Protein AF-0000000076729681 (afdb_homodimer)

InterPro domains:
  IPR001680 WD40 repeat [PF00400] (49-82)
  IPR001680 WD40 repeat [PF00400] (87-119)
  IPR001680 WD40 repeat [PS50082] (50-91)
  IPR001680 WD40 repeat [SM00320] (44-82)
  IPR001680 WD40 repeat [SM00320] (85-131)
  IPR015943 WD40/YVTN repeat-like-containing domain superfamily [G3DSA:2.130.10.10] (13-121)
  IPR019775 WD40 repeat, conserved site [PS00678] (69-83)
  IPR036322 WD40-repeat-containing domain superfamily [SSF50978] (30-119)
  IPR052234 U5 snRNP Complex Component [PTHR44006] (38-119)

Secondary structure (DSSP, 8-state):
---------------S--SEEEE-TTSEEEEEETTEEEEEETTTTEEEEEEE-SS-EEEEEE-TTSSEEEEEETTSEEEEEETTTTEEEEEEE--SS-EEEEEE-TTSSEEEEEE--SSSS-EEEEEEE--/---------------S--SEEEE-TTSEEEEEETTEEEEEETTTTEEEEEEE-SS-EEEEEE-TTSSEEEEEETTSEEEEEETTTTEEEEEEE--SS-EEEEEE-TTSSEEEEEE--SSSS-EEEEEEE--

Sequence (262 aa):
MGVAGVAPADRAAHRDTWPCLRIGAREEACCCFRELLELWDIRKKAAVQTFQNTYQVLAVTFNDTSDQIISGGIDNDIKVWDLRQNKLTYTMRGHADSVTGLSLSSEGSYLLSNAMDNTESSEMLMVTRWEMGVAGVAPADRAAHRDTWPCLRIGAREEACCCFRELLELWDIRKKAAVQTFQNTYQVLAVTFNDTSDQIISGGIDNDIKVWDLRQNKLTYTMRGHADSVTGLSLSSEGSYLLSNAMDNTESSEMLMVTRWE

Radius of gyration: 16.69 Å; Cα contacts (8 Å, |Δi|>4): 809; chains: 2; bounding box: 46×39×39 Å

Foldseek 3Di:
DDPPDDPPPDPPCPPADWLEWDAAPVRWIWTFGFQKIFIDRVVVRDTDAMAGHPGGWQYWDAALRRQWIWTWFAVQKIWIAGNVVRGTDDIHHDGPGGWHYWDADNVRQWIWTWGDDPPVDIPGTDIGGRD/DDPPDDDPPDCPCPPADWLEWDAAPVRWIWTFGFQKIFIDRVVVRDTDAMAGHPGGWQYWDAALRRQWIWTWFAVQKIWIAGNVVRGTDDIHHDGPGGWHYWDADNVRQWIWTWGDDPPVDTPGTDIGGRD

Solvent-accessible surface area (backbone atoms only — not comparable to full-atom values): 12936 Å² total; per-residue (Å²): 126,69,73,62,79,68,62,83,45,77,66,50,70,40,45,58,49,36,55,17,39,30,52,26,71,79,57,30,31,38,35,20,39,54,33,32,37,37,32,26,35,58,89,74,68,37,77,73,48,76,44,82,47,94,47,44,40,33,17,44,30,45,45,64,77,40,54,33,40,37,35,20,9,64,77,16,37,37,35,33,29,33,61,85,78,68,40,79,74,48,76,45,81,78,51,92,25,31,20,27,16,33,24,45,36,78,84,31,55,32,31,38,30,24,21,40,30,92,53,78,23,3,45,40,56,37,56,32,59,48,89,120,70,69,63,81,58,65,80,47,80,64,58,64,42,46,58,46,36,55,17,41,30,52,28,72,79,56,30,32,40,35,18,38,54,33,30,37,38,32,26,35,60,90,74,66,38,79,75,46,75,43,83,48,95,46,45,40,34,18,43,29,44,45,65,78,43,52,30,41,38,36,21,8,64,76,18,36,37,36,35,29,34,60,85,77,67,41,80,74,46,75,46,81,78,52,93,25,30,20,28,17,35,26,45,36,79,83,33,56,31,30,37,30,25,23,41,31,93,52,81,24,2,39,36,47,39,53,33,66,47,93

pLDDT: mean 77.5, std 18.75, range [25.5, 95.56]

Nearest PDB structures (foldseek):
  9esi-assembly1_C  TM=8.539E-01  e=4.742E-09  Schizosaccharomyces pombe
  1erj-assembly2_B  TM=8.432E-01  e=1.483E-06  Saccharomyces cerevisiae
  5a31-assembly1_R  TM=9.153E-01  e=6.155E-06  Homo sapiens
  4ci8-assembly1_A  TM=8.418E-01  e=2.035E-06  Homo sapiens
  7znk-assembly1_K  TM=9.125E-01  e=1.221E-05  Homo sapiens

Structure (mmCIF, N/CA/C/O backbone):
data_AF-0000000076729681-model_v1
#
loop_
_entity.id
_entity.type
_entity.pdbx_description
1 polymer 'U5 small nuclear ribonucleoprotein 40 kDa protein'
#
loop_
_atom_site.group_PDB
_atom_site.id
_atom_site.type_symbol
_atom_site.label_atom_id
_atom_site.label_alt_id
_atom_site.label_comp_id
_atom_site.label_asym_id
_atom_site.label_entity_id
_atom_site.label_seq_id
_atom_site.pdbx_PDB_ins_code
_atom_site.Cartn_x
_atom_site.Cartn_y
_atom_site.Cartn_z
_atom_site.occupancy
_atom_site.B_iso_or_equiv
_atom_site.auth_seq_id
_atom_site.auth_comp_id
_atom_site.auth_asym_id
_atom_site.auth_atom_id
_atom_site.pdbx_PDB_model_num
ATOM 1 N N . MET A 1 1 ? 24.469 0.481 8.555 1 25.5 1 MET A N 1
ATOM 2 C CA . MET A 1 1 ? 24.641 -0.693 7.703 1 25.5 1 MET A CA 1
ATOM 3 C C . MET A 1 1 ? 24.016 -0.465 6.332 1 25.5 1 MET A C 1
ATOM 5 O O . MET A 1 1 ? 22.922 0.081 6.227 1 25.5 1 MET A O 1
ATOM 9 N N . GLY A 1 2 ? 24.797 -0.355 5.34 1 29.31 2 GLY A N 1
ATOM 10 C CA . GLY A 1 2 ? 24.625 -0.022 3.938 1 29.31 2 GLY A CA 1
ATOM 11 C C . GLY A 1 2 ? 23.672 -0.963 3.217 1 29.31 2 GLY A C 1
ATOM 12 O O . GLY A 1 2 ? 23.5 -2.109 3.633 1 29.31 2 GLY A O 1
ATOM 13 N N . VAL A 1 3 ? 22.531 -0.532 2.711 1 36.69 3 VAL A N 1
ATOM 14 C CA . VAL A 1 3 ? 21.688 -1.374 1.865 1 36.69 3 VAL A CA 1
ATOM 15 C C . VAL A 1 3 ? 22.562 -2.162 0.892 1 36.69 3 VAL A C 1
ATOM 17 O O . VAL A 1 3 ? 23.297 -1.577 0.098 1 36.69 3 VAL A O 1
ATOM 20 N N . ALA A 1 4 ? 23.312 -3.193 1.261 1 36.28 4 ALA A N 1
ATOM 21 C CA . ALA A 1 4 ? 24.047 -4.012 0.306 1 36.28 4 ALA A CA 1
ATOM 22 C C . ALA A 1 4 ? 23.25 -4.23 -0.972 1 36.28 4 ALA A C 1
ATOM 24 O O . ALA A 1 4 ? 22.016 -4.094 -0.972 1 36.28 4 ALA A O 1
ATOM 25 N N . GLY A 1 5 ? 24.047 -4.359 -2.113 1 35.81 5 GLY A N 1
ATOM 26 C CA . GLY A 1 5 ? 23.688 -4.547 -3.51 1 35.81 5 GLY A CA 1
ATOM 27 C C . GLY A 1 5 ? 22.562 -5.535 -3.711 1 35.81 5 GLY A C 1
ATOM 28 O O . GLY A 1 5 ? 22.344 -6.426 -2.881 1 35.81 5 GLY A O 1
ATOM 29 N N . VAL A 1 6 ? 21.547 -5.027 -4.293 1 39.31 6 VAL A N 1
ATOM 30 C CA . VAL A 1 6 ? 20.344 -5.723 -4.734 1 39.31 6 VAL A CA 1
ATOM 31 C C . VAL A 1 6 ? 20.734 -6.961 -5.539 1 39.31 6 VAL A C 1
ATOM 33 O O . VAL A 1 6 ? 21.391 -6.863 -6.57 1 39.31 6 VAL A O 1
ATOM 36 N N . ALA A 1 7 ? 21.156 -8 -4.91 1 39 7 ALA A N 1
ATOM 37 C CA . ALA A 1 7 ? 21.203 -9.133 -5.832 1 39 7 ALA A CA 1
ATOM 38 C C . ALA A 1 7 ? 19.922 -9.219 -6.656 1 39 7 ALA A C 1
ATOM 40 O O . ALA A 1 7 ? 18.844 -8.93 -6.152 1 39 7 ALA A O 1
ATOM 41 N N . PRO A 1 8 ? 20.016 -9.133 -8.055 1 40 8 PRO A N 1
ATOM 42 C CA . PRO A 1 8 ? 18.906 -9.312 -9.008 1 40 8 PRO A CA 1
ATOM 43 C C . PRO A 1 8 ? 17.953 -10.43 -8.602 1 40 8 PRO A C 1
ATOM 45 O O . PRO A 1 8 ? 18.391 -11.555 -8.352 1 40 8 PRO A O 1
ATOM 48 N N . ALA A 1 9 ? 17.094 -10.195 -7.73 1 42.12 9 ALA A N 1
ATOM 49 C CA . ALA A 1 9 ? 16.172 -11.289 -7.445 1 42.12 9 ALA A CA 1
ATOM 50 C C . ALA A 1 9 ? 15.539 -11.812 -8.727 1 42.12 9 ALA A C 1
ATOM 52 O O . ALA A 1 9 ? 15.469 -11.102 -9.734 1 42.12 9 ALA A O 1
ATOM 53 N N . ASP A 1 10 ? 15.336 -13.086 -8.711 1 40.81 10 ASP A N 1
ATOM 54 C CA . ASP A 1 10 ? 14.57 -13.883 -9.664 1 40.81 10 ASP A CA 1
ATOM 55 C C . ASP A 1 10 ? 13.25 -13.203 -10.008 1 40.81 10 ASP A C 1
ATOM 57 O O . ASP A 1 10 ? 12.469 -12.867 -9.117 1 40.81 10 ASP A O 1
ATOM 61 N N . ARG A 1 11 ? 13.273 -12.391 -11.078 1 44.81 11 ARG A N 1
ATOM 62 C CA . ARG A 1 11 ? 12.164 -11.742 -11.766 1 44.81 11 ARG A CA 1
ATOM 63 C C . ARG A 1 11 ? 11 -12.711 -11.961 1 44.81 11 ARG A C 1
ATOM 65 O O . ARG A 1 11 ? 11.164 -13.773 -12.57 1 44.81 11 ARG A O 1
ATOM 72 N N . ALA A 1 12 ? 10.227 -12.969 -10.992 1 40.56 12 ALA A N 1
ATOM 73 C CA . ALA A 1 12 ? 9.008 -13.594 -11.5 1 40.56 12 ALA A CA 1
ATOM 74 C C . ALA A 1 12 ? 8.203 -12.609 -12.352 1 40.56 12 ALA A C 1
ATOM 76 O O . ALA A 1 12 ? 7.945 -11.484 -11.93 1 40.56 12 ALA A O 1
ATOM 77 N N . ALA A 1 13 ? 8.508 -12.57 -13.656 1 39.19 13 ALA A N 1
ATOM 78 C CA . ALA A 1 13 ? 7.91 -11.781 -14.734 1 39.19 13 ALA A CA 1
ATOM 79 C C . ALA A 1 13 ? 6.387 -11.812 -14.664 1 39.19 13 ALA A C 1
ATOM 81 O O . ALA A 1 13 ? 5.762 -12.82 -14.992 1 39.19 13 ALA A O 1
ATOM 82 N N . HIS A 1 14 ? 5.828 -11.555 -13.562 1 40.91 14 HIS A N 1
ATOM 83 C CA . HIS A 1 14 ? 4.391 -11.484 -13.805 1 40.91 14 HIS A CA 1
ATOM 84 C C . HIS A 1 14 ? 4.039 -10.32 -14.727 1 40.91 14 HIS A C 1
ATOM 86 O O . HIS A 1 14 ? 4.707 -9.281 -14.695 1 40.91 14 HIS A O 1
ATOM 92 N N . ARG A 1 15 ? 3.428 -10.516 -15.82 1 42.88 15 ARG A N 1
ATOM 93 C CA . ARG A 1 15 ? 3.127 -9.727 -17.016 1 42.88 15 ARG A CA 1
ATOM 94 C C . ARG A 1 15 ? 2.318 -8.484 -16.656 1 42.88 15 ARG A C 1
ATOM 96 O O . ARG A 1 15 ? 2.266 -7.527 -17.438 1 42.88 15 ARG A O 1
ATOM 103 N N . ASP A 1 16 ? 1.4 -8.391 -15.695 1 44.94 16 ASP A N 1
ATOM 104 C CA . ASP A 1 16 ? 0.397 -7.332 -15.711 1 44.94 16 ASP A CA 1
ATOM 105 C C . ASP A 1 16 ? 0.656 -6.316 -14.594 1 44.94 16 ASP A C 1
ATOM 107 O O . ASP A 1 16 ? 1.301 -6.637 -13.594 1 44.94 16 ASP A O 1
ATOM 111 N N . THR A 1 17 ? 0.592 -4.898 -15.031 1 46.34 17 THR A N 1
ATOM 112 C CA . THR A 1 17 ? 0.808 -3.732 -14.18 1 46.34 17 THR A CA 1
ATOM 113 C C . THR A 1 17 ? 0.071 -3.887 -12.852 1 46.34 17 THR A C 1
ATOM 115 O O . THR A 1 17 ? -1.12 -4.203 -12.836 1 46.34 17 THR A O 1
ATOM 118 N N . TRP A 1 18 ? 0.884 -4.035 -11.633 1 57.03 18 TRP A N 1
ATOM 119 C CA . TRP A 1 18 ? 0.146 -4.18 -10.383 1 57.03 18 TRP A CA 1
ATOM 120 C C . TRP A 1 18 ? 0.18 -2.885 -9.578 1 57.03 18 TRP A C 1
ATOM 122 O O . TRP A 1 18 ? 1.242 -2.461 -9.117 1 57.03 18 TRP A O 1
ATOM 132 N N . PRO A 1 19 ? -0.982 -2.096 -9.539 1 62.81 19 PRO A N 1
ATOM 133 C CA . PRO A 1 19 ? -1.02 -0.837 -8.789 1 62.81 19 PRO A CA 1
ATOM 134 C C . PRO A 1 19 ? -0.903 -1.047 -7.281 1 62.81 19 PRO A C 1
ATOM 136 O O . PRO A 1 19 ? -0.646 -0.094 -6.539 1 62.81 19 PRO A O 1
ATOM 139 N N . CYS A 1 20 ? -1.047 -2.266 -6.805 1 76.94 20 CYS A N 1
ATOM 140 C CA . CYS A 1 20 ? -1.094 -2.445 -5.359 1 76.94 20 CYS A CA 1
ATOM 141 C C . CYS A 1 20 ? -0.289 -3.668 -4.934 1 76.94 20 CYS A C 1
ATOM 143 O O . CYS A 1 20 ? -0.238 -4.664 -5.66 1 76.94 20 CYS A O 1
ATOM 145 N N . LEU A 1 21 ? 0.529 -3.572 -3.795 1 86.62 21 LEU A N 1
ATOM 146 C CA . LEU A 1 21 ? 1.336 -4.652 -3.238 1 86.62 21 LEU A CA 1
ATOM 147 C C . LEU A 1 21 ? 1.382 -4.57 -1.717 1 86.62 21 LEU A C 1
ATOM 149 O O . LEU A 1 21 ? 1.67 -3.51 -1.157 1 86.62 21 LEU A O 1
ATOM 153 N N . ARG A 1 22 ? 1.021 -5.727 -1.113 1 90.5 22 ARG A N 1
ATOM 154 C CA . ARG A 1 22 ? 1.14 -5.793 0.34 1 90.5 22 ARG A CA 1
ATOM 155 C C . ARG A 1 22 ? 1.554 -7.191 0.791 1 90.5 22 ARG A C 1
ATOM 157 O O . ARG A 1 22 ? 1.058 -8.188 0.268 1 90.5 22 ARG A O 1
ATOM 164 N N . ILE A 1 23 ? 2.516 -7.152 1.733 1 89.19 23 ILE A N 1
ATOM 165 C CA . ILE A 1 23 ? 2.908 -8.414 2.35 1 89.19 23 ILE A CA 1
ATOM 166 C C . ILE A 1 23 ? 2.111 -8.633 3.633 1 89.19 23 ILE A C 1
ATOM 168 O O . ILE A 1 23 ? 1.943 -7.707 4.43 1 89.19 23 ILE A O 1
ATOM 172 N N . GLY A 1 24 ? 1.625 -9.789 3.791 1 88.44 24 GLY A N 1
ATOM 173 C CA . GLY A 1 24 ? 0.876 -10.133 4.988 1 88.44 24 GLY A CA 1
ATOM 174 C C . GLY A 1 24 ? 1.746 -10.703 6.09 1 88.44 24 GLY A C 1
ATOM 175 O O . GLY A 1 24 ? 2.961 -10.828 5.93 1 88.44 24 GLY A O 1
ATOM 176 N N . ALA A 1 25 ? 1.041 -11.023 7.227 1 85.06 25 ALA A N 1
ATOM 177 C CA . ALA A 1 25 ? 1.718 -11.523 8.422 1 85.06 25 ALA A CA 1
ATOM 178 C C . ALA A 1 25 ? 2.252 -12.93 8.195 1 85.06 25 ALA A C 1
ATOM 180 O O . ALA A 1 25 ? 3.17 -13.375 8.891 1 85.06 25 ALA A O 1
ATOM 181 N N . ARG A 1 26 ? 1.745 -13.719 7.293 1 82.62 26 ARG A N 1
ATOM 182 C CA . ARG A 1 26 ? 2.146 -15.094 7.035 1 82.62 26 ARG A CA 1
ATOM 183 C C . ARG A 1 26 ? 3.025 -15.188 5.793 1 82.62 26 ARG A C 1
ATOM 185 O O . ARG A 1 26 ? 3.035 -16.219 5.109 1 82.62 26 ARG A O 1
ATOM 192 N N . GLU A 1 27 ? 3.639 -14.07 5.445 1 82.81 27 GLU A N 1
ATOM 193 C CA . GLU A 1 27 ? 4.547 -13.977 4.309 1 82.81 27 GLU A CA 1
ATOM 194 C C . GLU A 1 27 ? 3.826 -14.281 2.998 1 82.81 27 GLU A C 1
ATOM 196 O O . GLU A 1 27 ? 4.363 -14.969 2.133 1 82.81 27 GLU A O 1
ATOM 201 N N . GLU A 1 28 ? 2.67 -13.953 2.916 1 87.81 28 GLU A N 1
ATOM 202 C CA . GLU A 1 28 ? 1.917 -13.906 1.665 1 87.81 28 GLU A CA 1
ATOM 203 C C . GLU A 1 28 ? 1.845 -12.477 1.12 1 87.81 28 GLU A C 1
ATOM 205 O O . GLU A 1 28 ? 1.891 -11.516 1.885 1 87.81 28 GLU A O 1
ATOM 210 N N . ALA A 1 29 ? 1.805 -12.461 -0.11 1 88 29 ALA A N 1
ATOM 211 C CA . ALA A 1 29 ? 1.675 -11.148 -0.742 1 88 29 ALA A CA 1
ATOM 212 C C . ALA A 1 29 ? 0.399 -11.062 -1.576 1 88 29 ALA A C 1
ATOM 214 O O . ALA A 1 29 ? -0.043 -12.062 -2.146 1 88 29 ALA A O 1
ATOM 215 N N . CYS A 1 30 ? -0.164 -9.922 -1.511 1 90.38 30 CYS A N 1
ATOM 216 C CA . CYS A 1 30 ? -1.318 -9.68 -2.367 1 90.38 30 CYS A CA 1
ATOM 217 C C . CYS A 1 30 ? -1.057 -8.516 -3.32 1 90.38 30 CYS A C 1
ATOM 219 O O . CYS A 1 30 ? -0.56 -7.469 -2.906 1 90.38 30 CYS A O 1
ATOM 221 N N . CYS A 1 31 ? -1.375 -8.711 -4.547 1 84.94 31 CYS A N 1
ATOM 222 C CA . CYS A 1 31 ? -1.27 -7.691 -5.586 1 84.94 31 CYS A CA 1
ATOM 223 C C . CYS A 1 31 ? -2.596 -7.52 -6.316 1 84.94 31 CYS A C 1
ATOM 225 O O . CYS A 1 31 ? -3.441 -8.414 -6.297 1 84.94 31 CYS A O 1
ATOM 227 N N . CYS A 1 32 ? -2.711 -6.297 -6.805 1 83.38 32 CYS A N 1
ATOM 228 C CA . CYS A 1 32 ? -3.918 -6.066 -7.59 1 83.38 32 CYS A CA 1
ATOM 229 C C . CYS A 1 32 ? -3.576 -5.785 -9.047 1 83.38 32 CYS A C 1
ATOM 231 O O . CYS A 1 32 ? -2.531 -5.203 -9.344 1 83.38 32 CYS A O 1
ATOM 233 N N . PHE A 1 33 ? -4.441 -6.363 -9.898 1 75.5 33 PHE A N 1
ATOM 234 C CA . PHE A 1 33 ? -4.367 -6.125 -11.336 1 75.5 33 PHE A CA 1
ATOM 235 C C . PHE A 1 33 ? -5.758 -5.934 -11.93 1 75.5 33 PHE A C 1
ATOM 237 O O . PHE A 1 33 ? -6.562 -6.867 -11.953 1 75.5 33 PHE A O 1
ATOM 244 N N . ARG A 1 34 ? -5.867 -4.66 -12.406 1 81.88 34 ARG A N 1
ATOM 245 C CA . ARG A 1 34 ? -7.203 -4.312 -12.883 1 81.88 34 ARG A CA 1
ATOM 246 C C . ARG A 1 34 ? -8.266 -4.703 -11.859 1 81.88 34 ARG A C 1
ATOM 248 O O . ARG A 1 34 ? -8.305 -4.148 -10.758 1 81.88 34 ARG A O 1
ATOM 255 N N . GLU A 1 35 ? -9.016 -5.77 -12.25 1 90 35 GLU A N 1
ATOM 256 C CA . GLU A 1 35 ? -10.125 -6.133 -11.375 1 90 35 GLU A CA 1
ATOM 257 C C . GLU A 1 35 ? -9.789 -7.359 -10.531 1 90 35 GLU A C 1
ATOM 259 O O . GLU A 1 35 ? -10.648 -7.898 -9.836 1 90 35 GLU A O 1
ATOM 264 N N . LEU A 1 36 ? -8.578 -7.723 -10.539 1 87.81 36 LEU A N 1
ATOM 265 C CA . LEU A 1 36 ? -8.18 -8.961 -9.875 1 87.81 36 LEU A CA 1
ATOM 266 C C . LEU A 1 36 ? -7.289 -8.664 -8.672 1 87.81 36 LEU A C 1
ATOM 268 O O . LEU A 1 36 ? -6.441 -7.77 -8.727 1 87.81 36 LEU A O 1
ATOM 272 N N . LEU A 1 37 ? -7.551 -9.453 -7.625 1 91.06 37 LEU A N 1
ATOM 273 C CA . LEU A 1 37 ? -6.613 -9.594 -6.516 1 91.06 37 LEU A CA 1
ATOM 274 C C . LEU A 1 37 ? -5.938 -10.961 -6.547 1 91.06 37 LEU A C 1
ATOM 276 O O . LEU A 1 37 ? -6.613 -11.992 -6.605 1 91.06 37 LEU A O 1
ATOM 280 N N . GLU A 1 38 ? -4.68 -10.883 -6.547 1 88.31 38 GLU A N 1
ATOM 281 C CA . GLU A 1 38 ? -3.934 -12.141 -6.559 1 88.31 38 GLU A CA 1
ATOM 282 C C . GLU A 1 38 ? -3.117 -12.305 -5.281 1 88.31 38 GLU A C 1
ATOM 284 O O . GLU A 1 38 ? -2.342 -11.422 -4.914 1 88.31 38 GLU A O 1
ATOM 289 N N . LEU A 1 39 ? -3.371 -13.406 -4.676 1 90.38 39 LEU A N 1
ATOM 290 C CA . LEU A 1 39 ? -2.576 -13.797 -3.518 1 90.38 39 LEU A CA 1
ATOM 291 C C . LEU A 1 39 ? -1.406 -14.68 -3.934 1 90.38 39 LEU A C 1
ATOM 293 O O . LEU A 1 39 ? -1.595 -15.672 -4.633 1 90.38 39 LEU A O 1
ATOM 297 N N . TRP A 1 40 ? -0.239 -14.266 -3.457 1 85.56 40 TRP A N 1
ATOM 298 C CA . TRP A 1 40 ? 0.985 -14.969 -3.824 1 85.56 40 TRP A CA 1
ATOM 299 C C . TRP A 1 40 ? 1.647 -15.594 -2.598 1 85.56 40 TRP A C 1
ATOM 301 O O . TRP A 1 40 ? 1.693 -14.969 -1.532 1 85.56 40 TRP A O 1
ATOM 311 N N . ASP A 1 41 ? 2.094 -16.781 -2.783 1 84.44 41 ASP A N 1
ATOM 312 C CA . ASP A 1 41 ? 3.051 -17.344 -1.839 1 84.44 41 ASP A CA 1
ATOM 313 C C . ASP A 1 41 ? 4.477 -16.906 -2.172 1 84.44 41 ASP A C 1
ATOM 315 O O . ASP A 1 41 ? 5.023 -17.297 -3.205 1 84.44 41 ASP A O 1
ATOM 319 N N . ILE A 1 42 ? 4.992 -16.109 -1.355 1 80.25 42 ILE A N 1
ATOM 320 C CA . ILE A 1 42 ? 6.289 -15.508 -1.635 1 80.25 42 ILE A CA 1
ATOM 321 C C . ILE A 1 42 ? 7.355 -16.594 -1.729 1 80.25 42 ILE A C 1
ATOM 323 O O . ILE A 1 42 ? 8.242 -16.531 -2.586 1 80.25 42 ILE A O 1
ATOM 327 N N . ARG A 1 43 ? 7.293 -17.562 -0.833 1 79 43 ARG A N 1
ATOM 328 C CA . ARG A 1 43 ? 8.289 -18.625 -0.803 1 79 43 ARG A CA 1
ATOM 329 C C . ARG A 1 43 ? 8.203 -19.484 -2.059 1 79 43 ARG A C 1
ATOM 331 O O . ARG A 1 43 ? 9.234 -19.891 -2.611 1 79 43 ARG A O 1
ATOM 338 N N . LYS A 1 44 ? 7.047 -19.75 -2.516 1 80.25 44 LYS A N 1
ATOM 339 C CA . LYS A 1 44 ? 6.836 -20.578 -3.693 1 80.25 44 LYS A CA 1
ATOM 340 C C . LYS A 1 44 ? 6.914 -19.75 -4.973 1 80.25 44 LYS A C 1
ATOM 342 O O . LYS A 1 44 ? 6.961 -20.312 -6.074 1 80.25 44 LYS A O 1
ATOM 347 N N . LYS A 1 45 ? 6.906 -18.5 -4.777 1 76.31 45 LYS A N 1
ATOM 348 C CA . LYS A 1 45 ? 6.941 -17.547 -5.895 1 76.31 45 LYS A CA 1
ATOM 349 C C . LYS A 1 45 ? 5.824 -17.844 -6.891 1 76.31 45 LYS A C 1
ATOM 351 O O . LYS A 1 45 ? 6.059 -17.875 -8.102 1 76.31 45 LYS A O 1
ATOM 356 N N . ALA A 1 46 ? 4.672 -18.047 -6.367 1 79.81 46 ALA A N 1
ATOM 357 C CA . ALA A 1 46 ? 3.529 -18.391 -7.211 1 79.81 46 ALA A CA 1
ATOM 358 C C . ALA A 1 46 ? 2.24 -17.797 -6.648 1 79.81 46 ALA A C 1
ATOM 360 O O . ALA A 1 46 ? 2.096 -17.641 -5.434 1 79.81 46 ALA A O 1
ATOM 361 N N . ALA A 1 47 ? 1.369 -17.516 -7.637 1 83.56 47 ALA A N 1
ATOM 362 C CA . ALA A 1 47 ? 0.026 -17.125 -7.219 1 83.56 47 ALA A CA 1
ATOM 363 C C . ALA A 1 47 ? -0.744 -18.328 -6.656 1 83.56 47 ALA A C 1
ATOM 365 O O . ALA A 1 47 ? -0.73 -19.406 -7.238 1 83.56 47 ALA A O 1
ATOM 366 N N . VAL A 1 48 ? -1.373 -18.141 -5.5 1 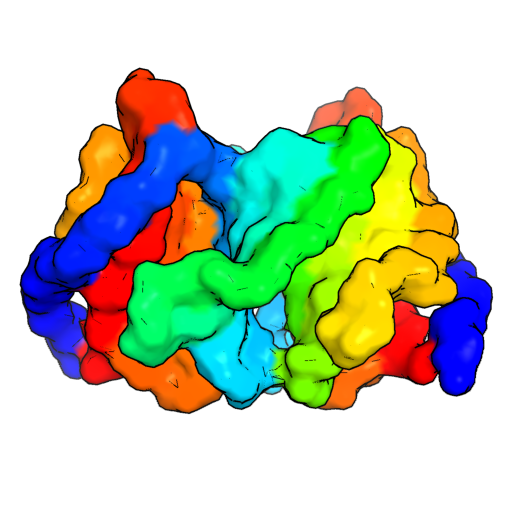88.25 48 VAL A N 1
ATOM 367 C CA . VAL A 1 48 ? -2.043 -19.266 -4.844 1 88.25 48 VAL A CA 1
ATOM 368 C C . VAL A 1 48 ? -3.555 -19.062 -4.906 1 88.25 48 VAL A C 1
ATOM 370 O O . VAL A 1 48 ? -4.312 -20.047 -4.898 1 88.25 48 VAL A O 1
ATOM 373 N N . GLN A 1 49 ? -4.008 -17.922 -4.906 1 91.75 49 GLN A N 1
ATOM 374 C CA . GLN A 1 49 ? -5.434 -17.609 -4.918 1 91.75 49 GLN A CA 1
ATOM 375 C C . GLN A 1 49 ? -5.711 -16.312 -5.684 1 91.75 49 GLN A C 1
ATOM 377 O O . GLN A 1 49 ? -4.891 -15.398 -5.68 1 91.75 49 GLN A O 1
ATOM 382 N N . THR A 1 50 ? -6.836 -16.266 -6.359 1 91.56 50 THR A N 1
ATOM 383 C CA . THR A 1 50 ? -7.246 -15.078 -7.102 1 91.56 50 THR A CA 1
ATOM 384 C C . THR A 1 50 ? -8.68 -14.688 -6.75 1 91.56 50 THR A C 1
ATOM 386 O O . THR A 1 50 ? -9.555 -15.555 -6.637 1 91.56 50 THR A O 1
ATOM 389 N N . PHE A 1 51 ? -8.875 -13.422 -6.523 1 92.69 51 PHE A N 1
ATOM 390 C CA . PHE A 1 51 ? -10.195 -12.867 -6.25 1 92.69 51 PHE A CA 1
ATOM 391 C C . PHE A 1 51 ? -10.617 -11.906 -7.355 1 92.69 51 PHE A C 1
ATOM 393 O O . PHE A 1 51 ? -9.812 -11.086 -7.812 1 92.69 51 PHE A O 1
ATOM 400 N N . GLN A 1 52 ? -11.828 -12.07 -7.754 1 92.5 52 GLN A N 1
ATOM 401 C CA . GLN A 1 52 ? -12.359 -11.219 -8.812 1 92.5 52 GLN A CA 1
ATOM 402 C C . GLN A 1 52 ? -13.234 -10.109 -8.242 1 92.5 52 GLN A C 1
ATOM 404 O O . GLN A 1 52 ? -14.203 -10.375 -7.535 1 92.5 52 GLN A O 1
ATOM 409 N N . ASN A 1 53 ? -12.82 -8.898 -8.445 1 92.44 53 ASN A N 1
ATOM 410 C CA . ASN A 1 53 ? -13.648 -7.734 -8.148 1 92.44 53 ASN A CA 1
ATOM 411 C C . ASN A 1 53 ? -14.367 -7.234 -9.398 1 92.44 53 ASN A C 1
ATOM 413 O O . ASN A 1 53 ? -13.984 -7.566 -10.516 1 92.44 53 ASN A O 1
ATOM 417 N N . THR A 1 54 ? -15.445 -6.555 -9.281 1 92.5 54 THR A N 1
ATOM 418 C CA . THR A 1 54 ? -16.219 -6.039 -10.398 1 92.5 54 THR A CA 1
ATOM 419 C C . THR A 1 54 ? -15.484 -4.895 -11.086 1 92.5 54 THR A C 1
ATOM 421 O O . THR A 1 54 ? -15.492 -4.793 -12.32 1 92.5 54 THR A O 1
ATOM 424 N N . TYR A 1 55 ? -14.891 -4.027 -10.297 1 93.25 55 TYR A N 1
ATOM 425 C CA . TYR A 1 55 ? -14.211 -2.84 -10.797 1 93.25 55 TYR A CA 1
ATOM 426 C C . TYR A 1 55 ? -12.719 -2.898 -10.492 1 93.25 55 TYR A C 1
ATOM 428 O O . TYR A 1 55 ? -12.273 -3.738 -9.711 1 93.25 55 TYR A O 1
ATOM 436 N N . GLN A 1 56 ? -11.953 -2.061 -11.141 1 90.38 56 GLN A N 1
ATOM 437 C CA . GLN A 1 56 ? -10.508 -2.004 -10.953 1 90.38 56 GLN A CA 1
ATOM 438 C C . GLN A 1 56 ? -10.156 -1.78 -9.484 1 90.38 56 GLN A C 1
ATOM 440 O O . GLN A 1 56 ? -10.742 -0.922 -8.82 1 90.38 56 GLN A O 1
ATOM 445 N N . VAL A 1 57 ? -9.227 -2.58 -8.992 1 91.31 57 VAL A N 1
ATOM 446 C CA . VAL A 1 57 ? -8.719 -2.463 -7.633 1 91.31 57 VAL A CA 1
ATOM 447 C C . VAL A 1 57 ? -7.461 -1.595 -7.625 1 91.31 57 VAL A C 1
ATOM 449 O O . VAL A 1 57 ? -6.598 -1.731 -8.5 1 91.31 57 VAL A O 1
ATOM 452 N N . LEU A 1 58 ? -7.336 -0.665 -6.617 1 87.31 58 LEU A N 1
ATOM 453 C CA . LEU A 1 58 ? -6.23 0.285 -6.59 1 87.31 58 LEU A CA 1
ATOM 454 C C . LEU A 1 58 ? -5.441 0.161 -5.289 1 87.31 58 LEU A C 1
ATOM 456 O O . LEU A 1 58 ? -4.297 0.617 -5.207 1 87.31 58 LEU A O 1
ATOM 460 N N . ALA A 1 59 ? -6.031 -0.403 -4.309 1 90.75 59 ALA A N 1
ATOM 461 C CA . ALA A 1 59 ? -5.391 -0.506 -3.002 1 90.75 59 ALA A CA 1
ATOM 462 C C . ALA A 1 59 ? -5.738 -1.829 -2.324 1 90.75 59 ALA A C 1
ATOM 464 O O . ALA A 1 59 ? -6.863 -2.318 -2.445 1 90.75 59 ALA A O 1
ATOM 465 N N . VAL A 1 60 ? -4.738 -2.352 -1.552 1 93 60 VAL A N 1
ATOM 466 C CA . VAL A 1 60 ? -4.953 -3.605 -0.835 1 93 60 VAL A CA 1
ATOM 467 C C . VAL A 1 60 ? -4.191 -3.582 0.488 1 93 60 VAL A C 1
ATOM 469 O O . VAL A 1 60 ? -3.17 -2.904 0.61 1 93 60 VAL A O 1
ATOM 472 N N . THR A 1 61 ? -4.715 -4.242 1.439 1 93.06 61 THR A N 1
ATOM 473 C CA . THR A 1 61 ? -4.016 -4.527 2.688 1 93.06 61 THR A CA 1
ATOM 474 C C . THR A 1 61 ? -4.531 -5.82 3.314 1 93.06 61 THR A C 1
ATOM 476 O O . THR A 1 61 ? -5.484 -6.422 2.814 1 93.06 61 THR A O 1
ATOM 479 N N . PHE A 1 62 ? -3.826 -6.301 4.238 1 92.94 62 PHE A N 1
ATOM 480 C CA . PHE A 1 62 ? -4.25 -7.465 5.004 1 92.94 62 PHE A CA 1
ATOM 481 C C . PHE A 1 62 ? -4.766 -7.055 6.379 1 92.94 62 PHE A C 1
ATOM 483 O O . PHE A 1 62 ? -4.43 -5.977 6.875 1 92.94 62 PHE A O 1
ATOM 490 N N . ASN A 1 63 ? -5.637 -7.891 6.887 1 90.38 63 ASN A N 1
ATOM 491 C CA . ASN A 1 63 ? -5.91 -7.699 8.305 1 90.38 63 ASN A CA 1
ATOM 492 C C . ASN A 1 63 ? -4.746 -8.18 9.172 1 90.38 63 ASN A C 1
ATOM 494 O O . ASN A 1 63 ? -3.725 -8.633 8.648 1 90.38 63 ASN A O 1
ATOM 498 N N . ASP A 1 64 ? -4.883 -8.016 10.5 1 86.75 64 ASP A N 1
ATOM 499 C CA . ASP A 1 64 ? -3.779 -8.234 11.43 1 86.75 64 ASP A CA 1
ATOM 500 C C . ASP A 1 64 ? -3.348 -9.695 11.438 1 86.75 64 ASP A C 1
ATOM 502 O O . ASP A 1 64 ? -2.17 -10.008 11.633 1 86.75 64 ASP A O 1
ATOM 506 N N . THR A 1 65 ? -4.246 -10.656 11.125 1 87.62 65 THR A N 1
ATOM 507 C CA . THR A 1 65 ? -3.945 -12.086 11.141 1 87.62 65 THR A CA 1
ATOM 508 C C . THR A 1 65 ? -3.697 -12.602 9.727 1 87.62 65 THR A C 1
ATOM 510 O O . THR A 1 65 ? -3.348 -13.773 9.547 1 87.62 65 THR A O 1
ATOM 513 N N . SER A 1 66 ? -3.867 -11.758 8.781 1 91.19 66 SER A N 1
ATOM 514 C CA . SER A 1 66 ? -3.672 -12.062 7.363 1 91.19 66 SER A CA 1
ATOM 515 C C . SER A 1 66 ? -4.586 -13.188 6.91 1 91.19 66 SER A C 1
ATOM 517 O O . SER A 1 66 ? -4.191 -14.023 6.094 1 91.19 66 SER A O 1
ATOM 519 N N . ASP A 1 67 ? -5.723 -13.266 7.504 1 92.25 67 ASP A N 1
ATOM 520 C CA . ASP A 1 67 ? -6.73 -14.211 7.035 1 92.25 67 ASP A CA 1
ATOM 521 C C . ASP A 1 67 ? -7.77 -13.516 6.16 1 92.25 67 ASP A C 1
ATOM 523 O O . ASP A 1 67 ? -8.625 -14.172 5.555 1 92.25 67 ASP A O 1
ATOM 527 N N . GLN A 1 68 ? -7.68 -12.25 6.094 1 93.31 68 GLN A N 1
ATOM 528 C CA . GLN A 1 68 ? -8.539 -11.453 5.219 1 93.31 68 GLN A CA 1
ATOM 529 C C . GLN A 1 68 ? -7.719 -10.461 4.402 1 93.31 68 GLN A C 1
ATOM 531 O O . GLN A 1 68 ? -6.711 -9.938 4.879 1 93.31 68 GLN A O 1
ATOM 536 N N . ILE A 1 69 ? -8.188 -10.18 3.207 1 94.44 69 ILE A N 1
ATOM 537 C CA . ILE A 1 69 ? -7.695 -9.086 2.371 1 94.44 69 ILE A CA 1
ATOM 538 C C . ILE A 1 69 ? -8.719 -7.953 2.346 1 94.44 69 ILE A C 1
ATOM 540 O O . ILE A 1 69 ? -9.922 -8.195 2.219 1 94.44 69 ILE A O 1
ATOM 544 N N . ILE A 1 70 ? -8.242 -6.777 2.568 1 93.44 70 ILE A N 1
ATOM 545 C CA . ILE A 1 70 ? -9.062 -5.578 2.439 1 93.44 70 ILE A CA 1
ATOM 546 C C . ILE A 1 70 ? -8.648 -4.805 1.188 1 93.44 70 ILE A C 1
ATOM 548 O O . ILE A 1 70 ? -7.473 -4.484 1.006 1 93.44 70 ILE A O 1
ATOM 552 N N . SER A 1 71 ? -9.586 -4.555 0.325 1 93.88 71 SER A N 1
ATOM 553 C CA . SER A 1 71 ? -9.273 -3.914 -0.948 1 93.88 71 SER A CA 1
ATOM 554 C C . SER A 1 71 ? -10.133 -2.678 -1.175 1 93.88 71 SER A C 1
ATOM 556 O O . SER A 1 71 ? -11.164 -2.502 -0.513 1 93.88 71 SER A O 1
ATOM 558 N N . GLY A 1 72 ? -9.648 -1.825 -1.979 1 92.19 72 GLY A N 1
ATOM 559 C CA . GLY A 1 72 ? -10.352 -0.639 -2.447 1 92.19 72 GLY A CA 1
ATOM 560 C C . GLY A 1 72 ? -10 -0.266 -3.875 1 92.19 72 GLY A C 1
ATOM 561 O O . GLY A 1 72 ? -8.914 -0.594 -4.359 1 92.19 72 GLY A O 1
ATOM 562 N N . GLY A 1 73 ? -10.977 0.486 -4.516 1 90.62 73 GLY A N 1
ATOM 563 C CA . GLY A 1 73 ? -10.734 0.836 -5.906 1 90.62 73 GLY A CA 1
ATOM 564 C C . GLY A 1 73 ? -11.695 1.885 -6.434 1 90.62 73 GLY A C 1
ATOM 565 O O . GLY A 1 73 ? -12.117 2.777 -5.695 1 90.62 73 GLY A O 1
ATOM 566 N N . ILE A 1 74 ? -11.883 1.716 -7.746 1 89.75 74 ILE A N 1
ATOM 567 C CA . ILE A 1 74 ? -12.594 2.773 -8.453 1 89.75 74 ILE A CA 1
ATOM 568 C C . ILE A 1 74 ? -14.086 2.689 -8.141 1 89.75 74 ILE A C 1
ATOM 570 O O . ILE A 1 74 ? -14.844 3.615 -8.445 1 89.75 74 ILE A O 1
ATOM 574 N N . ASP A 1 75 ? -14.594 1.668 -7.566 1 90.31 75 ASP A N 1
ATOM 575 C CA . ASP A 1 75 ? -16 1.537 -7.207 1 90.31 75 ASP A CA 1
ATOM 576 C C . ASP A 1 75 ? -16.312 2.297 -5.918 1 90.31 75 ASP A C 1
ATOM 578 O O . ASP A 1 75 ? -17.469 2.354 -5.492 1 90.31 75 ASP A O 1
ATOM 582 N N . ASN A 1 76 ? -15.312 2.826 -5.27 1 88.38 76 ASN A N 1
ATOM 583 C CA . ASN A 1 76 ? -15.406 3.688 -4.094 1 88.38 76 ASN A CA 1
ATOM 584 C C . ASN A 1 76 ? -15.695 2.885 -2.83 1 88.38 76 ASN A C 1
ATOM 586 O O . ASN A 1 76 ? -15.922 3.457 -1.762 1 88.38 76 ASN A O 1
ATOM 590 N N . ASP A 1 77 ? -15.719 1.639 -2.967 1 90.06 77 ASP A N 1
ATOM 591 C CA . ASP A 1 77 ? -16.016 0.776 -1.828 1 90.06 77 ASP A CA 1
ATOM 592 C C . ASP A 1 77 ? -14.742 0.13 -1.283 1 90.06 77 ASP A C 1
ATOM 594 O O . ASP A 1 77 ? -13.789 -0.089 -2.027 1 90.06 77 ASP A O 1
ATOM 598 N N . ILE A 1 78 ? -14.836 -0.086 0.03 1 91.62 78 ILE A N 1
ATOM 599 C CA . ILE A 1 78 ? -13.836 -0.949 0.653 1 91.62 78 ILE A CA 1
ATOM 600 C C . ILE A 1 78 ? -14.414 -2.348 0.852 1 91.62 78 ILE A C 1
ATOM 602 O O . ILE A 1 78 ? -15.516 -2.5 1.391 1 91.62 78 ILE A O 1
ATOM 606 N N . LYS A 1 79 ? -13.711 -3.289 0.42 1 94.31 79 LYS A N 1
ATOM 607 C CA . LYS A 1 79 ? -14.203 -4.664 0.441 1 94.31 79 LYS A CA 1
ATOM 608 C C . LYS A 1 79 ? -13.297 -5.562 1.27 1 94.31 79 LYS A C 1
ATOM 610 O O . LYS A 1 79 ? -12.07 -5.434 1.214 1 94.31 79 LYS A O 1
ATOM 615 N N . VAL A 1 80 ? -13.945 -6.496 1.99 1 93.69 80 VAL A N 1
ATOM 616 C CA . VAL A 1 80 ? -13.227 -7.457 2.816 1 93.69 80 VAL A CA 1
ATOM 617 C C . VAL A 1 80 ? -13.422 -8.867 2.262 1 93.69 80 VAL A C 1
ATOM 619 O O . VAL A 1 80 ? -14.555 -9.328 2.117 1 93.69 80 VAL A O 1
ATOM 622 N N . TRP A 1 81 ? -12.336 -9.492 1.96 1 95.44 81 TRP A N 1
ATOM 623 C CA . TRP A 1 81 ? -12.328 -10.836 1.395 1 95.44 81 TRP A CA 1
ATOM 624 C C . TRP A 1 81 ? -11.812 -11.852 2.414 1 95.44 81 TRP A C 1
ATOM 626 O O . TRP A 1 81 ? -10.758 -11.656 3.02 1 95.44 81 TRP A O 1
ATOM 636 N N . ASP A 1 82 ? -12.539 -12.891 2.615 1 94.62 82 ASP A N 1
ATOM 637 C CA . ASP A 1 82 ? -12.102 -13.992 3.461 1 94.62 82 ASP A CA 1
ATOM 638 C C . ASP A 1 82 ? -11.227 -14.969 2.678 1 94.62 82 ASP A C 1
ATOM 640 O O . ASP A 1 82 ? -11.664 -15.547 1.682 1 94.62 82 ASP A O 1
ATOM 644 N N . LEU A 1 83 ? -10.023 -15.172 3.137 1 93.38 83 LEU A N 1
ATOM 645 C CA . LEU A 1 83 ? -9.07 -15.992 2.398 1 93.38 83 LEU A CA 1
ATOM 646 C C . LEU A 1 83 ? -9.422 -17.469 2.518 1 93.38 83 LEU A C 1
ATOM 648 O O . LEU A 1 83 ? -9.172 -18.25 1.594 1 93.38 83 LEU A O 1
ATOM 652 N N . ARG A 1 84 ? -9.898 -17.859 3.584 1 92.38 84 ARG A N 1
ATOM 653 C CA . ARG A 1 84 ? -10.266 -19.25 3.793 1 92.38 84 ARG A CA 1
ATOM 654 C C . ARG A 1 84 ? -11.477 -19.641 2.955 1 92.38 84 ARG A C 1
ATOM 656 O O . ARG A 1 84 ? -11.484 -20.672 2.291 1 92.38 84 ARG A O 1
ATOM 663 N N . GLN A 1 85 ? -12.445 -18.859 2.947 1 93.75 85 GLN A N 1
ATOM 664 C CA . GLN A 1 85 ? -13.68 -19.141 2.221 1 93.75 85 GLN A CA 1
ATOM 665 C C . GLN A 1 85 ? -13.586 -18.656 0.776 1 93.75 85 GLN A C 1
ATOM 667 O O . GLN A 1 85 ? -14.438 -18.984 -0.049 1 93.75 85 GLN A O 1
ATOM 672 N N . ASN A 1 86 ? -12.555 -17.812 0.49 1 91.31 86 ASN A N 1
ATOM 673 C CA . ASN A 1 86 ? -12.336 -17.266 -0.842 1 91.31 86 ASN A CA 1
ATOM 674 C C . ASN A 1 86 ? -13.562 -16.516 -1.346 1 91.31 86 ASN A C 1
ATOM 676 O O . ASN A 1 86 ? -14.023 -16.75 -2.465 1 91.31 86 ASN A O 1
ATOM 680 N N . LYS A 1 87 ? -14.023 -15.68 -0.516 1 93.5 87 LYS A N 1
ATOM 681 C CA . LYS A 1 87 ? -15.219 -14.938 -0.903 1 93.5 87 LYS A CA 1
ATOM 682 C C . LYS A 1 87 ? -15.227 -13.547 -0.285 1 93.5 87 LYS A C 1
ATOM 684 O O . LYS A 1 87 ? -14.539 -13.297 0.708 1 93.5 87 LYS A O 1
ATOM 689 N N . LEU A 1 88 ? -16.031 -12.68 -0.898 1 94.31 88 LEU A N 1
ATOM 690 C CA . LEU A 1 88 ? -16.297 -11.359 -0.342 1 94.31 88 LEU A CA 1
ATOM 691 C C . LEU A 1 88 ? -17.203 -11.461 0.881 1 94.31 88 LEU A C 1
ATOM 693 O O . LEU A 1 88 ? -18.281 -12.062 0.812 1 94.31 88 LEU A O 1
ATOM 697 N N . THR A 1 89 ? -16.797 -10.992 1.98 1 92.5 89 THR A N 1
ATOM 698 C CA . THR A 1 89 ? -17.562 -11.164 3.203 1 92.5 89 THR A CA 1
ATOM 699 C C . THR A 1 89 ? -18.25 -9.859 3.607 1 92.5 89 THR A C 1
ATOM 701 O O . THR A 1 89 ? -19.297 -9.867 4.242 1 92.5 89 THR A O 1
ATOM 704 N N . TYR A 1 90 ? -17.594 -8.742 3.35 1 89.81 90 TYR A N 1
ATOM 705 C CA . TYR A 1 90 ? -18.109 -7.461 3.809 1 89.81 90 TYR A CA 1
ATOM 706 C C . TYR A 1 90 ? -17.75 -6.348 2.83 1 89.81 90 TYR A C 1
ATOM 708 O O . TYR A 1 90 ? -16.719 -6.402 2.17 1 89.81 90 TYR A O 1
ATOM 716 N N . THR A 1 91 ? -18.609 -5.352 2.619 1 91.19 91 THR A N 1
ATOM 717 C CA . THR A 1 91 ? -18.375 -4.141 1.838 1 91.19 91 THR A CA 1
ATOM 718 C C . THR A 1 91 ? -18.656 -2.895 2.676 1 91.19 91 THR A C 1
ATOM 720 O O . THR A 1 91 ? -19.703 -2.783 3.309 1 91.19 91 THR A O 1
ATOM 723 N N . MET A 1 92 ? -17.641 -2.072 2.73 1 85.06 92 MET A N 1
ATOM 724 C CA . MET A 1 92 ? -17.781 -0.798 3.428 1 85.06 92 MET A CA 1
ATOM 725 C C . MET A 1 92 ? -17.969 0.346 2.436 1 85.06 92 MET A C 1
ATOM 727 O O . MET A 1 92 ? -17.141 0.539 1.546 1 85.06 92 MET A O 1
ATOM 731 N N . ARG A 1 93 ? -19.047 1.078 2.711 1 85.25 93 ARG A N 1
ATOM 732 C CA . ARG A 1 93 ? -19.344 2.246 1.886 1 85.25 93 ARG A CA 1
ATOM 733 C C . ARG A 1 93 ? -19.078 3.537 2.652 1 85.25 93 ARG A C 1
ATOM 735 O O . ARG A 1 93 ? -19.359 3.627 3.848 1 85.25 93 ARG A O 1
ATOM 742 N N . GLY A 1 94 ? -18.328 4.422 1.998 1 77.06 94 GLY A N 1
ATOM 743 C CA . GLY A 1 94 ? -18.031 5.664 2.697 1 77.06 94 GLY A CA 1
ATOM 744 C C . GLY A 1 94 ? -17.359 6.699 1.817 1 77.06 94 GLY A C 1
ATOM 745 O O . GLY A 1 94 ? -17.578 7.902 1.993 1 77.06 94 GLY A O 1
ATOM 746 N N . HIS A 1 95 ? -16.578 6.25 0.977 1 82.25 95 HIS A N 1
ATOM 747 C CA . HIS A 1 95 ? -15.875 7.172 0.088 1 82.25 95 HIS A CA 1
ATOM 748 C C . HIS A 1 95 ? -16.75 7.547 -1.108 1 82.25 95 HIS A C 1
ATOM 750 O O . HIS A 1 95 ? -17.578 6.754 -1.547 1 82.25 95 HIS A O 1
ATOM 756 N N . ALA A 1 96 ? -16.578 8.75 -1.637 1 82.62 96 ALA A N 1
ATOM 757 C CA . ALA A 1 96 ? -17.359 9.227 -2.77 1 82.62 96 ALA A CA 1
ATOM 758 C C . ALA A 1 96 ? -16.578 9.094 -4.074 1 82.62 96 ALA A C 1
ATOM 760 O O . ALA A 1 96 ? -17.109 9.359 -5.152 1 82.62 96 ALA A O 1
ATOM 761 N N . ASP A 1 97 ? -15.344 8.711 -3.906 1 85.69 97 ASP A N 1
ATOM 762 C CA . ASP A 1 97 ? -14.492 8.523 -5.074 1 85.69 97 ASP A CA 1
ATOM 763 C C . ASP A 1 97 ? -13.523 7.363 -4.871 1 85.69 97 ASP A C 1
ATOM 765 O O . ASP A 1 97 ? -13.594 6.656 -3.865 1 85.69 97 ASP A O 1
ATOM 769 N N . SER A 1 98 ? -12.664 7.133 -5.844 1 86.62 98 SER A N 1
ATOM 770 C CA . SER A 1 98 ? -11.797 5.957 -5.902 1 86.62 98 SER A CA 1
ATOM 771 C C . SER A 1 98 ? -10.922 5.852 -4.66 1 86.62 98 SER A C 1
ATOM 773 O O . SER A 1 98 ? -10.242 6.809 -4.293 1 86.62 98 SER A O 1
ATOM 775 N N . VAL A 1 99 ? -10.992 4.723 -4.023 1 87.88 99 VAL A N 1
ATOM 776 C CA . VAL A 1 99 ? -10.102 4.438 -2.898 1 87.88 99 VAL A CA 1
ATOM 777 C C . VAL A 1 99 ? -8.711 4.094 -3.416 1 87.88 99 VAL A C 1
ATOM 779 O O . VAL A 1 99 ? -8.531 3.119 -4.148 1 87.88 99 VAL A O 1
ATOM 782 N N . THR A 1 100 ? -7.664 4.859 -3.027 1 86.06 100 THR A N 1
ATOM 783 C CA . THR A 1 100 ? -6.332 4.711 -3.6 1 86.06 100 THR A CA 1
ATOM 784 C C . THR A 1 100 ? -5.336 4.242 -2.539 1 86.06 100 THR A C 1
ATOM 786 O O . THR A 1 100 ? -4.215 3.846 -2.865 1 86.06 100 THR A O 1
ATOM 789 N N . GLY A 1 101 ? -5.719 4.219 -1.334 1 87.62 101 GLY A N 1
ATOM 790 C CA . GLY A 1 101 ? -4.848 3.799 -0.249 1 87.62 101 GLY A CA 1
ATOM 791 C C . GLY A 1 101 ? -5.59 3.133 0.893 1 87.62 101 GLY A C 1
ATOM 792 O O . GLY A 1 101 ? -6.691 3.557 1.255 1 87.62 101 GLY A O 1
ATOM 793 N N . LEU A 1 102 ? -5.004 2.086 1.398 1 90.62 102 LEU A N 1
ATOM 794 C CA . LEU A 1 102 ? -5.5 1.338 2.547 1 90.62 102 LEU A CA 1
ATOM 795 C C . LEU A 1 102 ? -4.352 0.916 3.459 1 90.62 102 LEU A C 1
ATOM 797 O O . LEU A 1 102 ? -3.305 0.471 2.982 1 90.62 102 LEU A O 1
ATOM 801 N N . SER A 1 103 ? -4.559 1.112 4.695 1 91.06 103 SER A N 1
ATOM 802 C CA . SER A 1 103 ? -3.564 0.631 5.648 1 91.06 103 SER A CA 1
ATOM 803 C C . SER A 1 103 ? -4.203 0.303 6.996 1 91.06 103 SER A C 1
ATOM 805 O O . SER A 1 103 ? -4.887 1.143 7.586 1 91.06 103 SER A O 1
ATOM 807 N N . LEU A 1 104 ? -3.988 -0.886 7.414 1 89.12 104 LEU A N 1
ATOM 808 C CA . LEU A 1 104 ? -4.469 -1.296 8.727 1 89.12 104 LEU A CA 1
ATOM 809 C C . LEU A 1 104 ? -3.422 -1.008 9.805 1 89.12 104 LEU A C 1
ATOM 811 O O . LEU A 1 104 ? -2.227 -1.201 9.578 1 89.12 104 LEU A O 1
ATOM 815 N N . SER A 1 105 ? -3.973 -0.642 10.93 1 85.69 105 SER A N 1
ATOM 816 C CA . SER A 1 105 ? -3.057 -0.421 12.039 1 85.69 105 SER A CA 1
ATOM 817 C C . SER A 1 105 ? -2.363 -1.715 12.453 1 85.69 105 SER A C 1
ATOM 819 O O . SER A 1 105 ? -2.846 -2.809 12.148 1 85.69 105 SER A O 1
ATOM 821 N N . SER A 1 106 ? -1.189 -1.587 13.07 1 78.56 106 SER A N 1
ATOM 822 C CA . SER A 1 106 ? -0.379 -2.746 13.43 1 78.56 106 SER A CA 1
ATOM 823 C C . SER A 1 106 ? -1.155 -3.703 14.328 1 78.56 106 SER A C 1
ATOM 825 O O . SER A 1 106 ? -0.985 -4.922 14.242 1 78.56 106 SER A O 1
ATOM 827 N N . GLU A 1 107 ? -1.997 -3.174 15.156 1 77.25 107 GLU A N 1
ATOM 828 C CA . GLU A 1 107 ? -2.748 -4.012 16.094 1 77.25 107 GLU A CA 1
ATOM 829 C C . GLU A 1 107 ? -4.113 -4.383 15.516 1 77.25 107 GLU A C 1
ATOM 831 O O . GLU A 1 107 ? -4.906 -5.062 16.172 1 77.25 107 GLU A O 1
ATOM 836 N N . GLY A 1 108 ? -4.305 -3.91 14.352 1 82.5 108 GLY A N 1
ATOM 837 C CA . GLY A 1 108 ? -5.551 -4.254 13.688 1 82.5 108 GLY A CA 1
ATOM 838 C C . GLY A 1 108 ? -6.754 -3.537 14.273 1 82.5 108 GLY A C 1
ATOM 839 O O . GLY A 1 108 ? -7.895 -3.965 14.07 1 82.5 108 GLY A O 1
ATOM 840 N N . SER A 1 109 ? -6.586 -2.438 14.961 1 83 109 SER A N 1
ATOM 841 C CA . SER A 1 109 ? -7.66 -1.764 15.68 1 83 109 SER A CA 1
ATOM 842 C C . SER A 1 109 ? -8.398 -0.782 14.773 1 83 109 SER A C 1
ATOM 844 O O . SER A 1 109 ? -9.562 -0.459 15.023 1 83 109 SER A O 1
ATOM 846 N N . TYR A 1 110 ? -7.793 -0.277 13.75 1 84.81 110 TYR A N 1
ATOM 847 C CA . TYR A 1 110 ? -8.469 0.634 12.828 1 84.81 110 TYR A CA 1
ATOM 848 C C . TYR A 1 110 ? -7.844 0.565 11.438 1 84.81 110 TYR A C 1
ATOM 850 O O . TYR A 1 110 ? -6.703 0.121 11.281 1 84.81 110 TYR A O 1
ATOM 858 N N . LEU A 1 111 ? -8.633 0.933 10.477 1 88.19 111 LEU A N 1
ATOM 859 C CA . LEU A 1 111 ? -8.258 1.013 9.07 1 88.19 111 LEU A CA 1
ATOM 860 C C . LEU A 1 111 ? -8.266 2.459 8.586 1 88.19 111 LEU A C 1
ATOM 862 O O . LEU A 1 111 ? -9.242 3.182 8.789 1 88.19 111 LEU A O 1
ATOM 866 N N . LEU A 1 112 ? -7.117 2.842 8.055 1 86.5 112 LEU A N 1
ATOM 867 C CA . LEU A 1 112 ? -7.051 4.141 7.395 1 86.5 112 LEU A CA 1
ATOM 868 C C . LEU A 1 112 ? -7.238 3.988 5.887 1 86.5 112 LEU A C 1
ATOM 870 O O . LEU A 1 112 ? -6.668 3.084 5.273 1 86.5 112 LEU A O 1
ATOM 874 N N . SER A 1 113 ? -8.086 4.762 5.359 1 86.25 113 SER A N 1
ATOM 875 C CA . SER A 1 113 ? -8.312 4.773 3.918 1 86.25 113 SER A CA 1
ATOM 876 C C . SER A 1 113 ? -8.273 6.195 3.365 1 86.25 113 SER A C 1
ATOM 878 O O . SER A 1 113 ? -8.609 7.148 4.066 1 86.25 113 SER A O 1
ATOM 880 N N . ASN A 1 114 ? -7.801 6.297 2.156 1 82.38 114 ASN A N 1
ATOM 881 C CA . ASN A 1 114 ? -7.867 7.562 1.433 1 82.38 114 ASN A CA 1
ATOM 882 C C . ASN A 1 114 ? -8.461 7.379 0.038 1 82.38 114 ASN A C 1
ATOM 884 O O . ASN A 1 114 ? -8.375 6.297 -0.541 1 82.38 114 ASN A O 1
ATOM 888 N N . ALA A 1 115 ? -9.172 8.336 -0.422 1 81.69 115 ALA A N 1
ATOM 889 C CA . ALA A 1 115 ? -9.82 8.289 -1.732 1 81.69 115 ALA A CA 1
ATOM 890 C C . ALA A 1 115 ? -9.516 9.555 -2.537 1 81.69 115 ALA A C 1
ATOM 892 O O . ALA A 1 115 ? -9.156 10.586 -1.97 1 81.69 115 ALA A O 1
ATOM 893 N N . MET A 1 116 ? -9.633 9.336 -3.941 1 75.75 116 MET A N 1
ATOM 894 C CA . MET A 1 116 ? -9.531 10.484 -4.836 1 75.75 116 MET A CA 1
ATOM 895 C C . MET A 1 116 ? -10.742 11.398 -4.68 1 75.75 116 MET A C 1
ATOM 897 O O . MET A 1 116 ? -11.836 10.945 -4.348 1 75.75 116 MET A O 1
ATOM 901 N N . ASP A 1 117 ? -10.625 12.641 -4.234 1 62.44 117 ASP A N 1
ATOM 902 C CA . ASP A 1 117 ? -11.789 13.516 -4.238 1 62.44 117 ASP A CA 1
ATOM 903 C C . ASP A 1 117 ? -11.906 14.273 -5.562 1 62.44 117 ASP A C 1
ATOM 905 O O . ASP A 1 117 ? -10.898 14.547 -6.215 1 62.44 117 ASP A O 1
ATOM 909 N N . ASN A 1 118 ? -13.133 14.156 -6.113 1 55.94 118 ASN A N 1
ATOM 910 C CA . ASN A 1 118 ? -13.422 14.867 -7.355 1 55.94 118 ASN A CA 1
ATOM 911 C C . ASN A 1 118 ? -12.711 16.219 -7.41 1 55.94 118 ASN A C 1
ATOM 913 O O . ASN A 1 118 ? -12.5 16.766 -8.492 1 55.94 118 ASN A O 1
ATOM 917 N N . THR A 1 119 ? -12.805 16.781 -6.273 1 51.75 119 THR A N 1
ATOM 918 C CA . THR A 1 119 ? -12.102 18.062 -6.277 1 51.75 119 THR A CA 1
ATOM 919 C C . THR A 1 119 ? -10.641 17.875 -5.883 1 51.75 119 THR A C 1
ATOM 921 O O . THR A 1 119 ? -10.297 16.922 -5.191 1 51.75 119 THR A O 1
ATOM 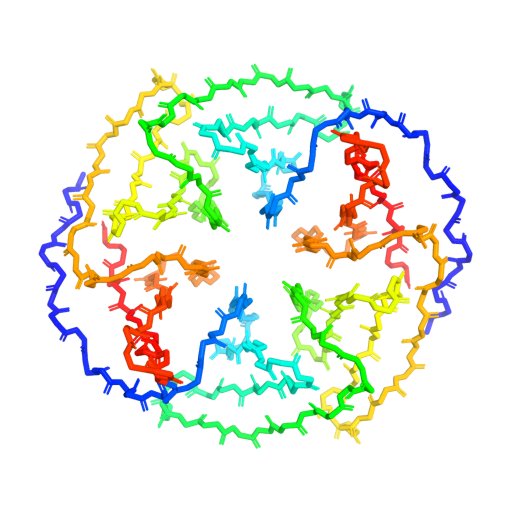924 N N . GLU A 1 120 ? -9.734 18.172 -6.84 1 50.06 120 GLU A N 1
ATOM 925 C CA . GLU A 1 120 ? -8.289 18.109 -6.664 1 50.06 120 GLU A CA 1
ATOM 926 C C . GLU A 1 120 ? -7.918 17.844 -5.207 1 50.06 120 GLU A C 1
ATOM 928 O O . GLU A 1 120 ? -6.75 17.953 -4.828 1 50.06 120 GLU A O 1
ATOM 933 N N . SER A 1 121 ? -9.078 17.609 -4.391 1 49.72 121 SER A N 1
ATOM 934 C CA . SER A 1 121 ? -8.797 17.453 -2.969 1 49.72 121 SER A CA 1
ATOM 935 C C . SER A 1 121 ? -8.977 16 -2.535 1 49.72 121 SER A C 1
ATOM 937 O O . SER A 1 121 ? -9.977 15.367 -2.877 1 49.72 121 SER A O 1
ATOM 939 N N . SER A 1 122 ? -8.086 15.242 -2.441 1 49.88 122 SER A N 1
ATOM 940 C CA . SER A 1 122 ? -8.172 13.906 -1.855 1 49.88 122 SER A CA 1
ATOM 941 C C . SER A 1 122 ? -8.797 13.953 -0.465 1 49.88 122 SER A C 1
ATOM 943 O O . SER A 1 122 ? -8.484 14.844 0.331 1 49.88 122 SER A O 1
ATOM 945 N N . GLU A 1 123 ? -10.141 13.641 -0.377 1 54.72 123 GLU A N 1
ATOM 946 C CA . GLU A 1 123 ? -10.625 13.375 0.974 1 54.72 123 GLU A CA 1
ATOM 947 C C . GLU A 1 123 ? -9.734 12.367 1.691 1 54.72 123 GLU A C 1
ATOM 949 O O . GLU A 1 123 ? -9.547 11.242 1.213 1 54.72 123 GLU A O 1
ATOM 954 N N . MET A 1 124 ? -8.781 12.93 2.416 1 56 124 MET A N 1
ATOM 955 C CA . MET A 1 124 ? -7.758 12.086 3.031 1 56 124 MET A CA 1
ATOM 956 C C . MET A 1 124 ? -8.375 10.852 3.666 1 56 124 MET A C 1
ATOM 958 O O . MET A 1 124 ? -9.57 10.586 3.49 1 56 124 MET A O 1
ATOM 962 N N . LEU A 1 125 ? -8 10.617 5.004 1 59.19 125 LEU A N 1
ATOM 963 C CA . LEU A 1 125 ? -7.941 9.422 5.84 1 59.19 125 LEU A CA 1
ATOM 964 C C . LEU A 1 125 ? -9.289 9.156 6.508 1 59.19 125 LEU A C 1
ATOM 966 O O . LEU A 1 125 ? -9.945 10.086 6.977 1 59.19 125 LEU A O 1
ATOM 970 N N . MET A 1 126 ? -9.969 8.164 5.957 1 63.12 126 MET A N 1
ATOM 971 C CA . MET A 1 126 ? -11.047 7.613 6.785 1 63.12 126 MET A CA 1
ATOM 972 C C . MET A 1 126 ? -10.516 6.52 7.707 1 63.12 126 MET A C 1
ATOM 974 O O . MET A 1 126 ? -9.719 5.676 7.285 1 63.12 126 MET A O 1
ATOM 978 N N . VAL A 1 127 ? -10.664 6.797 9.023 1 60.28 127 VAL A N 1
ATOM 979 C CA . VAL A 1 127 ? -10.312 5.762 9.992 1 60.28 127 VAL A CA 1
ATOM 980 C C . VAL A 1 127 ? -11.555 4.953 10.352 1 60.28 127 VAL A C 1
ATOM 982 O O . VAL A 1 127 ? -12.578 5.52 10.742 1 60.28 127 VAL A O 1
ATOM 985 N N . THR A 1 128 ? -11.539 3.756 9.852 1 64.69 128 THR A N 1
ATOM 986 C CA . THR A 1 128 ? -12.594 2.84 10.258 1 64.69 128 THR A CA 1
ATOM 987 C C . THR A 1 128 ? -12.094 1.859 11.312 1 64.69 128 THR A C 1
ATOM 989 O O . THR A 1 128 ? -11.031 1.254 11.148 1 64.69 128 THR A O 1
ATOM 992 N N . ARG A 1 129 ? -12.789 1.979 12.539 1 62.19 129 ARG A N 1
ATOM 993 C CA . ARG A 1 129 ? -12.438 1.01 13.57 1 62.19 129 ARG A CA 1
ATOM 994 C C . ARG A 1 129 ? -12.789 -0.409 13.133 1 62.19 129 ARG A C 1
ATOM 996 O O . ARG A 1 129 ? -13.844 -0.638 12.539 1 62.19 129 ARG A O 1
ATOM 1003 N N . TRP A 1 130 ? -11.75 -1.261 13.031 1 59.34 130 TRP A N 1
ATOM 1004 C CA . TRP A 1 130 ? -11.859 -2.656 12.617 1 59.34 130 TRP A CA 1
ATOM 1005 C C . TRP A 1 130 ? -12.219 -3.547 13.805 1 59.34 130 TRP A C 1
ATOM 1007 O O . TRP A 1 130 ? -11.453 -3.648 14.766 1 59.34 130 TRP A O 1
ATOM 1017 N N . GLU A 1 131 ? -13.297 -3.314 14.5 1 52.31 131 GLU A N 1
ATOM 1018 C CA . GLU A 1 131 ? -13.688 -4.156 15.625 1 52.31 131 GLU A CA 1
ATOM 1019 C C . GLU A 1 131 ? -14.164 -5.527 15.148 1 52.31 131 GLU A C 1
ATOM 1021 O O . GLU A 1 131 ? -14.711 -5.652 14.047 1 52.31 131 GLU A O 1
ATOM 1026 N N . MET B 1 1 ? -17.812 -10.508 13.484 1 26.59 1 MET B N 1
ATOM 1027 C CA . MET B 1 1 ? -17.906 -9.195 14.109 1 26.59 1 MET B CA 1
ATOM 1028 C C . MET B 1 1 ? -18.125 -8.109 13.062 1 26.59 1 MET B C 1
ATOM 1030 O O . MET B 1 1 ? -17.484 -8.109 12.016 1 26.59 1 MET B O 1
ATOM 1034 N N . GLY B 1 2 ? -19.25 -7.508 13.078 1 31.52 2 GLY B N 1
ATOM 1035 C CA . GLY B 1 2 ? -19.906 -6.562 12.188 1 31.52 2 GLY B CA 1
ATOM 1036 C C . GLY B 1 2 ? -19.172 -5.242 12.078 1 31.52 2 GLY B C 1
ATOM 1037 O O . GLY B 1 2 ? -18.562 -4.785 13.047 1 31.52 2 GLY B O 1
ATOM 1038 N N . VAL B 1 3 ? -18.516 -4.949 11.008 1 38 3 VAL B N 1
ATOM 1039 C CA . VAL B 1 3 ? -17.969 -3.613 10.789 1 38 3 VAL B CA 1
ATOM 1040 C C . VAL B 1 3 ? -19 -2.564 11.203 1 38 3 VAL B C 1
ATOM 1042 O O . VAL B 1 3 ? -20.125 -2.566 10.703 1 38 3 VAL B O 1
ATOM 1045 N N . ALA B 1 4 ? -19.203 -2.246 12.477 1 38.34 4 ALA B N 1
ATOM 1046 C CA . ALA B 1 4 ? -20.094 -1.124 12.789 1 38.34 4 ALA B CA 1
ATOM 1047 C C . ALA B 1 4 ? -19.797 0.069 11.883 1 38.34 4 ALA B C 1
ATOM 1049 O O . ALA B 1 4 ? -18.688 0.208 11.367 1 38.34 4 ALA B O 1
ATOM 1050 N N . GLY B 1 5 ? -20.906 0.664 11.367 1 37.66 5 GLY B N 1
ATOM 1051 C CA . GLY B 1 5 ? -20.984 1.827 10.5 1 37.66 5 GLY B CA 1
ATOM 1052 C C . GLY B 1 5 ? -20 2.92 10.883 1 37.66 5 GLY B C 1
ATOM 1053 O O . GLY B 1 5 ? -19.828 3.223 12.07 1 37.66 5 GLY B O 1
ATOM 1054 N N . VAL B 1 6 ? -19 2.977 10.242 1 39.88 6 VAL B N 1
ATOM 1055 C CA . VAL B 1 6 ? -17.906 3.926 10.414 1 39.88 6 VAL B CA 1
ATOM 1056 C C . VAL B 1 6 ? -18.469 5.348 10.453 1 39.88 6 VAL B C 1
ATOM 1058 O O . VAL B 1 6 ? -19.219 5.754 9.57 1 39.88 6 VAL B O 1
ATOM 1061 N N . ALA B 1 7 ? -18.688 5.844 11.656 1 38.69 7 ALA B N 1
ATOM 1062 C CA . ALA B 1 7 ? -18.906 7.285 11.719 1 38.69 7 ALA B CA 1
ATOM 1063 C C . ALA B 1 7 ? -17.891 8.023 10.844 1 38.69 7 ALA B C 1
ATOM 1065 O O . ALA B 1 7 ? -16.75 7.57 10.68 1 38.69 7 ALA B O 1
ATOM 1066 N N . PRO B 1 8 ? -18.344 8.852 9.867 1 40.22 8 PRO B N 1
ATOM 1067 C CA . PRO B 1 8 ? -17.5 9.781 9.102 1 40.22 8 PRO B CA 1
ATOM 1068 C C . PRO B 1 8 ? -16.375 10.383 9.938 1 40.22 8 PRO B C 1
ATOM 1070 O O . PRO B 1 8 ? -16.625 10.883 11.039 1 40.22 8 PRO B O 1
ATOM 1073 N N . ALA B 1 9 ? -15.375 9.711 10.164 1 39.84 9 ALA B N 1
ATOM 1074 C CA . ALA B 1 9 ? -14.32 10.445 10.859 1 39.84 9 ALA B CA 1
ATOM 1075 C C . ALA B 1 9 ? -14.211 11.875 10.328 1 39.84 9 ALA B C 1
ATOM 1077 O O . ALA B 1 9 ? -14.633 12.164 9.211 1 39.84 9 ALA B O 1
ATOM 1078 N N . ASP B 1 10 ? -13.953 12.812 11.266 1 39.53 10 ASP B N 1
ATOM 1079 C CA . ASP B 1 10 ? -13.523 14.188 11.039 1 39.53 10 ASP B CA 1
ATOM 1080 C C . ASP B 1 10 ? -12.523 14.273 9.891 1 39.53 10 ASP B C 1
ATOM 1082 O O . ASP B 1 10 ? -11.469 13.641 9.93 1 39.53 10 ASP B O 1
ATOM 1086 N N . ARG B 1 11 ? -12.977 14.531 8.711 1 42.03 11 ARG B N 1
ATOM 1087 C CA . ARG B 1 11 ? -12.43 14.797 7.383 1 42.03 11 ARG B CA 1
ATOM 1088 C C . ARG B 1 11 ? -11.195 15.688 7.469 1 42.03 11 ARG B C 1
ATOM 1090 O O . ARG B 1 11 ? -11.305 16.906 7.629 1 42.03 11 ARG B O 1
ATOM 1097 N N . ALA B 1 12 ? -10.266 15.438 8.219 1 38.69 12 ALA B N 1
ATOM 1098 C CA . ALA B 1 12 ? -9.141 16.328 7.91 1 38.69 12 ALA B CA 1
ATOM 1099 C C . ALA B 1 12 ? -8.883 16.375 6.41 1 38.69 12 ALA B C 1
ATOM 1101 O O . ALA B 1 12 ? -8.602 15.344 5.785 1 38.69 12 ALA B O 1
ATOM 1102 N N . ALA B 1 13 ? -9.68 17.125 5.684 1 38.03 13 ALA B N 1
ATOM 1103 C CA . ALA B 1 13 ? -9.703 17.531 4.281 1 38.03 13 ALA B CA 1
ATOM 1104 C C . ALA B 1 13 ? -8.289 17.703 3.736 1 38.03 13 ALA B C 1
ATOM 1106 O O . ALA B 1 13 ? -7.641 18.719 4.008 1 38.03 13 ALA B O 1
ATOM 1107 N N . HIS B 1 14 ? -7.445 16.844 3.963 1 39.59 14 HIS B N 1
ATOM 1108 C CA . HIS B 1 14 ? -6.277 17.203 3.156 1 39.59 14 HIS B CA 1
ATOM 1109 C C . HIS B 1 14 ? -6.617 17.203 1.67 1 39.59 14 HIS B C 1
ATOM 1111 O O . HIS B 1 14 ? -7.449 16.406 1.215 1 39.59 14 HIS B O 1
ATOM 1117 N N . ARG B 1 15 ? -6.602 18.266 0.99 1 42.44 15 ARG B N 1
ATOM 1118 C CA . ARG B 1 15 ? -7.004 18.688 -0.351 1 42.44 15 ARG B CA 1
ATOM 1119 C C . ARG B 1 15 ? -6.398 17.766 -1.409 1 42.44 15 ARG B C 1
ATOM 1121 O O . ARG B 1 15 ? -6.895 17.703 -2.537 1 42.44 15 ARG B O 1
ATOM 1128 N N . ASP B 1 16 ? -5.215 17.219 -1.371 1 45.22 16 ASP B N 1
ATOM 1129 C CA . ASP B 1 16 ? -4.551 16.75 -2.586 1 45.22 16 ASP B CA 1
ATOM 1130 C C . ASP B 1 16 ? -4.531 15.219 -2.65 1 45.22 16 ASP B C 1
ATOM 1132 O O . ASP B 1 16 ? -4.625 14.547 -1.621 1 45.22 16 ASP B O 1
ATOM 1136 N N . THR B 1 17 ? -4.941 14.625 -3.908 1 46.47 17 THR B N 1
ATOM 1137 C CA . THR B 1 17 ? -5.031 13.219 -4.277 1 46.47 17 THR B CA 1
ATOM 1138 C C . THR B 1 17 ? -3.814 12.445 -3.777 1 46.47 17 THR B C 1
ATOM 1140 O O . THR B 1 17 ? -2.676 12.867 -3.996 1 46.47 17 THR B O 1
ATOM 1143 N N . TRP B 1 18 ? -4.004 11.43 -2.707 1 56.97 18 TRP B N 1
ATOM 1144 C CA . TRP B 1 18 ? -2.816 10.719 -2.242 1 56.97 18 TRP B CA 1
ATOM 1145 C C . TRP B 1 18 ? -2.775 9.305 -2.799 1 56.97 18 TRP B C 1
ATOM 1147 O O . TRP B 1 18 ? -3.627 8.477 -2.465 1 56.97 18 TRP B O 1
ATOM 1157 N N . PRO B 1 19 ? -1.872 8.992 -3.83 1 62.72 19 PRO B N 1
ATOM 1158 C CA . PRO B 1 19 ? -1.794 7.648 -4.41 1 62.72 19 PRO B CA 1
ATOM 1159 C C . PRO B 1 19 ? -1.253 6.613 -3.43 1 62.72 19 PRO B C 1
ATOM 1161 O O . PRO B 1 19 ? -1.379 5.41 -3.666 1 62.72 19 PRO B O 1
ATOM 1164 N N . CYS B 1 20 ? -0.665 7.016 -2.326 1 77.19 20 CYS B N 1
ATOM 1165 C CA . CYS B 1 20 ? -0.012 6.039 -1.46 1 77.19 20 CYS B CA 1
ATOM 1166 C C . CYS B 1 20 ? -0.327 6.312 0.006 1 77.19 20 CYS B C 1
ATOM 1168 O O . CYS B 1 20 ? -0.458 7.469 0.411 1 77.19 20 CYS B O 1
ATOM 1170 N N . LEU B 1 21 ? -0.623 5.215 0.846 1 86.44 21 LEU B N 1
ATOM 1171 C CA . LEU B 1 21 ? -0.913 5.312 2.273 1 86.44 21 LEU B CA 1
ATOM 1172 C C . LEU B 1 21 ? -0.36 4.105 3.021 1 86.44 21 LEU B C 1
ATOM 1174 O O . LEU B 1 21 ? -0.605 2.961 2.631 1 86.44 21 LEU B O 1
ATOM 1178 N N . ARG B 1 22 ? 0.426 4.438 4.074 1 90.38 22 ARG B N 1
ATOM 1179 C CA . ARG B 1 22 ? 0.909 3.367 4.938 1 90.38 22 ARG B CA 1
ATOM 1180 C C . ARG B 1 22 ? 0.985 3.826 6.391 1 90.38 22 ARG B C 1
ATOM 1182 O O . ARG B 1 22 ? 1.414 4.945 6.668 1 90.38 22 ARG B O 1
ATOM 1189 N N . ILE B 1 23 ? 0.5 2.92 7.246 1 89 23 ILE B N 1
ATOM 1190 C CA . ILE B 1 23 ? 0.638 3.176 8.68 1 89 23 ILE B CA 1
ATOM 1191 C C . ILE B 1 23 ? 1.901 2.5 9.203 1 89 23 ILE B C 1
ATOM 1193 O O . ILE B 1 23 ? 2.184 1.349 8.867 1 89 23 ILE B O 1
ATOM 1197 N N . GLY B 1 24 ? 2.625 3.197 9.953 1 88.31 24 GLY B N 1
ATOM 1198 C CA . GLY B 1 24 ? 3.838 2.658 10.547 1 88.31 24 GLY B CA 1
ATOM 1199 C C . GLY B 1 24 ? 3.602 2.014 11.898 1 88.31 24 GLY B C 1
ATOM 1200 O O . GLY B 1 24 ? 2.465 1.948 12.375 1 88.31 24 GLY B O 1
ATOM 1201 N N . ALA B 1 25 ? 4.754 1.525 12.477 1 85.06 25 ALA B N 1
ATOM 1202 C CA . ALA B 1 25 ? 4.711 0.81 13.75 1 85.06 25 ALA B CA 1
ATOM 1203 C C . ALA B 1 25 ? 4.418 1.763 14.906 1 85.06 25 ALA B C 1
ATOM 1205 O O . ALA B 1 25 ? 3.969 1.336 15.969 1 85.06 25 ALA B O 1
ATOM 1206 N N . ARG B 1 26 ? 4.645 3.039 14.812 1 82.06 26 ARG B N 1
ATOM 1207 C CA . ARG B 1 26 ? 4.457 4.02 15.875 1 82.06 26 ARG B CA 1
ATOM 1208 C C . ARG B 1 26 ? 3.205 4.855 15.625 1 82.06 26 ARG B C 1
ATOM 1210 O O . ARG B 1 26 ? 3.15 6.027 16.016 1 82.06 26 ARG B O 1
ATOM 1217 N N . GLU B 1 27 ? 2.281 4.289 14.883 1 81.94 27 GLU B N 1
ATOM 1218 C CA . GLU B 1 27 ? 1.003 4.922 14.578 1 81.94 27 GLU B CA 1
ATOM 1219 C C . GLU B 1 27 ? 1.205 6.227 13.805 1 81.94 27 GLU B C 1
ATOM 1221 O O . GLU B 1 27 ? 0.538 7.223 14.086 1 81.94 27 GLU B O 1
ATOM 1226 N N . GLU B 1 28 ? 2.137 6.305 13.062 1 87.56 28 GLU B N 1
ATOM 1227 C CA . GLU B 1 28 ? 2.316 7.348 12.055 1 87.56 28 GLU B CA 1
ATOM 1228 C C . GLU B 1 28 ? 1.883 6.867 10.672 1 87.56 28 GLU B C 1
ATOM 1230 O O . GLU B 1 28 ? 1.948 5.672 10.383 1 87.56 28 GLU B O 1
ATOM 1235 N N . ALA B 1 29 ? 1.415 7.773 9.977 1 87.88 29 ALA B N 1
ATOM 1236 C CA . ALA B 1 29 ? 1.026 7.449 8.609 1 87.88 29 ALA B CA 1
ATOM 1237 C C . ALA B 1 29 ? 1.819 8.273 7.602 1 87.88 29 ALA B C 1
ATOM 1239 O O . ALA B 1 29 ? 2.176 9.422 7.875 1 87.88 29 ALA B O 1
ATOM 1240 N N . CYS B 1 30 ? 2.141 7.613 6.555 1 90 30 CYS B N 1
ATOM 1241 C CA . CYS B 1 30 ? 2.791 8.336 5.465 1 90 30 CYS B CA 1
ATOM 1242 C C . CYS B 1 30 ? 1.957 8.266 4.191 1 90 30 CYS B C 1
ATOM 1244 O O . CYS B 1 30 ? 1.474 7.199 3.814 1 90 30 CYS B O 1
ATOM 1246 N N . CYS B 1 31 ? 1.785 9.383 3.576 1 85.12 31 CYS B N 1
ATOM 1247 C CA . CYS B 1 31 ? 1.088 9.5 2.301 1 85.12 31 CYS B CA 1
ATOM 1248 C C . CYS B 1 31 ? 1.958 10.211 1.271 1 85.12 31 CYS B C 1
ATOM 1250 O O . CYS B 1 31 ? 2.906 10.914 1.63 1 85.12 31 CYS B O 1
ATOM 1252 N N . CYS B 1 32 ? 1.626 9.852 0.039 1 83.31 32 CYS B N 1
ATOM 1253 C CA . CYS B 1 32 ? 2.355 10.539 -1.02 1 83.31 32 CYS B CA 1
ATOM 1254 C C . CYS B 1 32 ? 1.416 11.398 -1.861 1 83.31 32 CYS B C 1
ATOM 1256 O O . CYS B 1 32 ? 0.245 11.055 -2.033 1 83.31 32 CYS B O 1
ATOM 1258 N N . PHE B 1 33 ? 1.971 12.57 -2.215 1 75.25 33 PHE B N 1
ATOM 1259 C CA . PHE B 1 33 ? 1.287 13.5 -3.113 1 75.25 33 PHE B CA 1
ATOM 1260 C C . PHE B 1 33 ? 2.264 14.094 -4.117 1 75.25 33 PHE B C 1
ATOM 1262 O O . PHE B 1 33 ? 3.168 14.844 -3.744 1 75.25 33 PHE B O 1
ATOM 1269 N N . ARG B 1 34 ? 1.922 13.703 -5.379 1 81.81 34 ARG B N 1
ATOM 1270 C CA . ARG B 1 34 ? 2.865 14.109 -6.418 1 81.81 34 ARG B CA 1
ATOM 1271 C C . ARG B 1 34 ? 4.297 13.781 -6.008 1 81.81 34 ARG B C 1
ATOM 1273 O O . ARG B 1 34 ? 4.664 12.609 -5.898 1 81.81 34 ARG B O 1
ATOM 1280 N N . GLU B 1 35 ? 5.02 14.875 -5.688 1 90.19 35 GLU B N 1
ATOM 1281 C CA . GLU B 1 35 ? 6.434 14.656 -5.398 1 90.19 35 GLU B CA 1
ATOM 1282 C C . GLU B 1 35 ? 6.707 14.727 -3.896 1 90.19 35 GLU B C 1
ATOM 1284 O O . GLU B 1 35 ? 7.863 14.719 -3.471 1 90.19 35 GLU B O 1
ATOM 1289 N N . LEU B 1 36 ? 5.699 14.719 -3.156 1 87.94 36 LEU B N 1
ATOM 1290 C CA . LEU B 1 36 ? 5.844 14.906 -1.718 1 87.94 36 LEU B CA 1
ATOM 1291 C C . LEU B 1 36 ? 5.461 13.641 -0.959 1 87.94 36 LEU B C 1
ATOM 1293 O O . LEU B 1 36 ? 4.508 12.953 -1.331 1 87.94 36 LEU B O 1
ATOM 1297 N N . LEU B 1 37 ? 6.258 13.398 0.087 1 91.19 37 LEU B N 1
ATOM 1298 C CA . LEU B 1 37 ? 5.887 12.469 1.145 1 91.19 37 LEU B CA 1
ATOM 1299 C C . LEU B 1 37 ? 5.531 13.211 2.426 1 91.19 37 LEU B C 1
ATOM 1301 O O . LEU B 1 37 ? 6.309 14.039 2.906 1 91.19 37 LEU B O 1
ATOM 1305 N N . GLU B 1 38 ? 4.391 12.922 2.855 1 88.44 38 GLU B N 1
ATOM 1306 C CA . GLU B 1 38 ? 3.957 13.562 4.09 1 88.44 38 GLU B CA 1
ATOM 1307 C C . GLU B 1 38 ? 3.766 12.539 5.207 1 88.44 38 GLU B C 1
ATOM 1309 O O . GLU B 1 38 ? 3.053 11.555 5.035 1 88.44 38 GLU B O 1
ATOM 1314 N N . LEU B 1 39 ? 4.434 12.828 6.266 1 90.19 39 LEU B N 1
ATOM 1315 C CA . LEU B 1 39 ? 4.254 12.047 7.484 1 90.19 39 LEU B CA 1
ATOM 1316 C C . LEU B 1 39 ? 3.209 12.68 8.391 1 90.19 39 LEU B C 1
ATOM 1318 O O . LEU B 1 39 ? 3.291 13.875 8.703 1 90.19 39 LEU B O 1
ATOM 1322 N N . TRP B 1 40 ? 2.291 11.82 8.797 1 85.19 40 TRP B N 1
ATOM 1323 C CA . TRP B 1 40 ? 1.185 12.297 9.625 1 85.19 40 TRP B CA 1
ATOM 1324 C C . TRP B 1 40 ? 1.2 11.633 10.992 1 85.19 40 TRP B C 1
ATOM 1326 O O . TRP B 1 40 ? 1.462 10.43 11.102 1 85.19 40 TRP B O 1
ATOM 1336 N N . ASP B 1 41 ? 0.936 12.43 11.945 1 84.06 41 ASP B N 1
ATOM 1337 C CA . ASP B 1 41 ? 0.57 11.891 13.25 1 84.06 41 ASP B CA 1
ATOM 1338 C C . ASP B 1 41 ? -0.924 11.578 13.32 1 84.06 41 ASP B C 1
ATOM 1340 O O . ASP B 1 41 ? -1.753 12.492 13.297 1 84.06 41 ASP B O 1
ATOM 1344 N N . ILE B 1 42 ? -1.216 10.352 13.375 1 79.62 42 ILE B N 1
ATOM 1345 C CA . ILE B 1 42 ? -2.609 9.93 13.297 1 79.62 42 ILE B CA 1
ATOM 1346 C C . ILE B 1 42 ? -3.381 10.469 14.5 1 79.62 42 ILE B C 1
ATOM 1348 O O . ILE B 1 42 ? -4.531 10.891 14.367 1 79.62 42 ILE B O 1
ATOM 1352 N N . ARG B 1 43 ? -2.771 10.422 15.656 1 78.5 43 ARG B N 1
ATOM 1353 C CA . ARG B 1 43 ? -3.434 10.867 16.875 1 78.5 43 ARG B CA 1
ATOM 1354 C C . ARG B 1 43 ? -3.693 12.367 16.828 1 78.5 43 ARG B C 1
ATOM 1356 O O . ARG B 1 43 ? -4.75 12.836 17.266 1 78.5 43 ARG B O 1
ATOM 1363 N N . LYS B 1 44 ? -2.779 13.094 16.328 1 79.69 44 LYS B N 1
ATOM 1364 C CA . LYS B 1 44 ? -2.9 14.547 16.25 1 79.69 44 LYS B CA 1
ATOM 1365 C C . LYS B 1 44 ? -3.65 14.977 14.992 1 79.69 44 LYS B C 1
ATOM 1367 O O . LYS B 1 44 ? -4.027 16.141 14.859 1 79.69 44 LYS B O 1
ATOM 1372 N N . LYS B 1 45 ? -3.807 14.047 14.148 1 76 45 LYS B N 1
ATOM 1373 C CA . LYS B 1 45 ? -4.477 14.289 12.875 1 76 45 LYS B CA 1
ATOM 1374 C C . LYS B 1 45 ? -3.822 15.445 12.125 1 76 45 LYS B C 1
ATOM 1376 O O . LYS B 1 45 ? -4.512 16.344 11.625 1 76 45 LYS B O 1
ATOM 1381 N N . ALA B 1 46 ? -2.527 15.414 12.094 1 79.44 46 ALA B N 1
ATOM 1382 C CA . ALA B 1 46 ? -1.776 16.484 11.445 1 79.44 46 ALA B CA 1
ATOM 1383 C C . ALA B 1 46 ? -0.515 15.945 10.773 1 79.44 46 ALA B C 1
ATOM 1385 O O . ALA B 1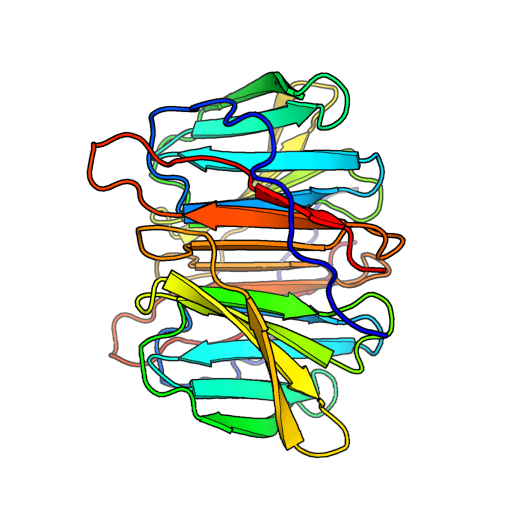 46 ? 0.07 14.961 11.242 1 79.44 46 ALA B O 1
ATOM 1386 N N . ALA B 1 47 ? -0.187 16.703 9.703 1 83.25 47 ALA B N 1
ATOM 1387 C CA . ALA B 1 47 ? 1.105 16.406 9.094 1 83.25 47 ALA B CA 1
ATOM 1388 C C . ALA B 1 47 ? 2.254 16.875 9.977 1 83.25 47 ALA B C 1
ATOM 1390 O O . ALA B 1 47 ? 2.221 18 10.5 1 83.25 47 ALA B O 1
ATOM 1391 N N . VAL B 1 48 ? 3.246 16.031 10.188 1 88.19 48 VAL B N 1
ATOM 1392 C CA . VAL B 1 48 ? 4.324 16.375 11.109 1 88.19 48 VAL B CA 1
ATOM 1393 C C . VAL B 1 48 ? 5.621 16.594 10.328 1 88.19 48 VAL B C 1
ATOM 1395 O O . VAL B 1 48 ? 6.492 17.344 10.766 1 88.19 48 VAL B O 1
ATOM 1398 N N . GLN B 1 49 ? 5.797 15.953 9.281 1 91.69 49 GLN B N 1
ATOM 1399 C CA . GLN B 1 49 ? 7.012 16.047 8.484 1 91.69 49 GLN B CA 1
ATOM 1400 C C . GLN B 1 49 ? 6.707 15.875 6.996 1 91.69 49 GLN B C 1
ATOM 1402 O O . GLN B 1 49 ? 5.793 15.141 6.629 1 91.69 49 GLN B O 1
ATOM 1407 N N . THR B 1 50 ? 7.441 16.578 6.164 1 91.81 50 THR B N 1
ATOM 1408 C CA . THR B 1 50 ? 7.289 16.469 4.715 1 91.81 50 THR B CA 1
ATOM 1409 C C . THR B 1 50 ? 8.641 16.25 4.043 1 91.81 50 THR B C 1
ATOM 1411 O O . THR B 1 50 ? 9.633 16.875 4.414 1 91.81 50 THR B O 1
ATOM 1414 N N . PHE B 1 51 ? 8.656 15.328 3.143 1 92.88 51 PHE B N 1
ATOM 1415 C CA . PHE B 1 51 ? 9.844 15.031 2.348 1 92.88 51 PHE B CA 1
ATOM 1416 C C . PHE B 1 51 ? 9.602 15.352 0.876 1 92.88 51 PHE B C 1
ATOM 1418 O O . PHE B 1 51 ? 8.539 15.023 0.331 1 92.88 51 PHE B O 1
ATOM 1425 N N . GLN B 1 52 ? 10.562 15.992 0.296 1 92.81 52 GLN B N 1
ATOM 1426 C CA . GLN B 1 52 ? 10.453 16.359 -1.11 1 92.81 52 GLN B CA 1
ATOM 1427 C C . GLN B 1 52 ? 11.25 15.406 -1.995 1 92.81 52 GLN B C 1
ATOM 1429 O O . GLN B 1 52 ? 12.453 15.234 -1.809 1 92.81 52 GLN B O 1
ATOM 1434 N N . ASN B 1 53 ? 10.547 14.711 -2.834 1 92.62 53 ASN B N 1
ATOM 1435 C CA . ASN B 1 53 ? 11.18 13.922 -3.885 1 92.62 53 ASN B CA 1
ATOM 1436 C C . ASN B 1 53 ? 11.234 14.68 -5.203 1 92.62 53 ASN B C 1
ATOM 1438 O O . ASN B 1 53 ? 10.516 15.664 -5.391 1 92.62 53 ASN B O 1
ATOM 1442 N N . THR B 1 54 ? 12.125 14.391 -6.086 1 92.81 54 THR B N 1
ATOM 1443 C CA . THR B 1 54 ? 12.273 15.062 -7.371 1 92.81 54 THR B CA 1
ATOM 1444 C C . THR B 1 54 ? 11.117 14.711 -8.305 1 92.81 54 THR B C 1
ATOM 1446 O O . THR B 1 54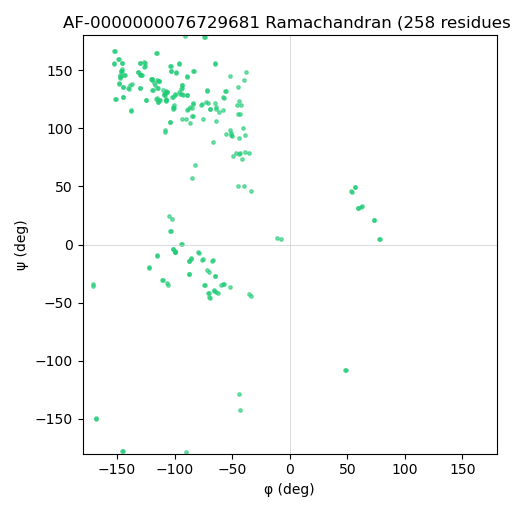 ? 10.617 15.57 -9.031 1 92.81 54 THR B O 1
ATOM 1449 N N . TYR B 1 55 ? 10.727 13.453 -8.305 1 93.38 55 TYR B N 1
ATOM 1450 C CA . TYR B 1 55 ? 9.688 12.945 -9.188 1 93.38 55 TYR B CA 1
ATOM 1451 C C . TYR B 1 55 ? 8.477 12.469 -8.398 1 93.38 55 TYR B C 1
ATOM 1453 O O . TYR B 1 55 ? 8.555 12.312 -7.176 1 93.38 55 TYR B O 1
ATOM 1461 N N . GLN B 1 56 ? 7.379 12.281 -9.078 1 90.44 56 GLN B N 1
ATOM 1462 C CA . GLN B 1 56 ? 6.148 11.82 -8.445 1 90.44 56 GLN B CA 1
ATOM 1463 C C . GLN B 1 56 ? 6.363 10.5 -7.707 1 90.44 56 GLN B C 1
ATOM 1465 O O . GLN B 1 56 ? 6.98 9.578 -8.242 1 90.44 56 GLN B O 1
ATOM 1470 N N . VAL B 1 57 ? 5.883 10.453 -6.48 1 91.44 57 VAL B N 1
ATOM 1471 C CA . VAL B 1 57 ? 5.938 9.25 -5.656 1 91.44 57 VAL B CA 1
ATOM 1472 C C . VAL B 1 57 ? 4.645 8.453 -5.809 1 91.44 57 VAL B C 1
ATOM 1474 O O . VAL B 1 57 ? 3.553 9.031 -5.82 1 91.44 57 VAL B O 1
ATOM 1477 N N . LEU B 1 58 ? 4.754 7.094 -5.93 1 87.38 58 LEU B N 1
ATOM 1478 C CA . LEU B 1 58 ? 3.584 6.258 -6.191 1 87.38 58 LEU B CA 1
ATOM 1479 C C . LEU B 1 58 ? 3.414 5.203 -5.105 1 87.38 58 LEU B C 1
ATOM 1481 O O . LEU B 1 58 ? 2.332 4.629 -4.953 1 87.38 58 LEU B O 1
ATOM 1485 N N . ALA B 1 59 ? 4.441 4.926 -4.398 1 90.81 59 ALA B N 1
ATOM 1486 C CA . ALA B 1 59 ? 4.41 3.877 -3.383 1 90.81 59 ALA B CA 1
ATOM 1487 C C . ALA B 1 59 ? 5.246 4.262 -2.168 1 90.81 59 ALA B C 1
ATOM 1489 O O . ALA B 1 59 ? 6.305 4.883 -2.305 1 90.81 59 ALA B O 1
ATOM 1490 N N . VAL B 1 60 ? 4.754 3.809 -0.98 1 93.06 60 VAL B N 1
ATOM 1491 C CA . VAL B 1 60 ? 5.477 4.098 0.255 1 93.06 60 VAL B CA 1
ATOM 1492 C C . VAL B 1 60 ? 5.312 2.936 1.231 1 93.06 60 VAL B C 1
ATOM 1494 O O . VAL B 1 60 ? 4.312 2.215 1.188 1 93.06 60 VAL B O 1
ATOM 1497 N N . THR B 1 61 ? 6.297 2.738 2.031 1 93.19 61 THR B N 1
ATOM 1498 C CA . THR B 1 61 ? 6.219 1.838 3.178 1 93.19 61 THR B CA 1
ATOM 1499 C C . THR B 1 61 ? 7.184 2.275 4.277 1 93.19 61 THR B C 1
ATOM 1501 O O . THR B 1 61 ? 7.957 3.217 4.09 1 93.19 61 THR B O 1
ATOM 1504 N N . PHE B 1 62 ? 7.02 1.732 5.402 1 93 62 PHE B N 1
ATOM 1505 C CA . PHE B 1 62 ? 7.93 1.972 6.516 1 93 62 PHE B CA 1
ATOM 1506 C C . PHE B 1 62 ? 8.859 0.778 6.723 1 93 62 PHE B C 1
ATOM 1508 O O . PHE B 1 62 ? 8.539 -0.338 6.305 1 93 62 PHE B O 1
ATOM 1515 N N . ASN B 1 63 ? 9.984 1.099 7.277 1 90.25 63 ASN B N 1
ATOM 1516 C CA . ASN B 1 63 ? 10.758 -0.039 7.77 1 90.25 63 ASN B CA 1
ATOM 1517 C C . ASN B 1 63 ? 10.148 -0.614 9.047 1 90.25 63 ASN B C 1
ATOM 1519 O O . ASN B 1 63 ? 9.117 -0.138 9.516 1 90.25 63 ASN B O 1
ATOM 1523 N N . ASP B 1 64 ? 10.773 -1.698 9.57 1 86.62 64 ASP B N 1
ATOM 1524 C CA . ASP B 1 64 ? 10.203 -2.477 10.664 1 86.62 64 ASP B CA 1
ATOM 1525 C C . ASP B 1 64 ? 10.102 -1.644 11.938 1 86.62 64 ASP B C 1
ATOM 1527 O O . ASP B 1 64 ? 9.18 -1.828 12.734 1 86.62 64 ASP B O 1
ATOM 1531 N N . THR B 1 65 ? 10.969 -0.623 12.133 1 87.62 65 THR B N 1
ATOM 1532 C CA . THR B 1 65 ? 10.984 0.199 13.336 1 87.62 65 THR B CA 1
ATOM 1533 C C . THR B 1 65 ? 10.297 1.54 13.086 1 87.62 65 THR B C 1
ATOM 1535 O O . THR B 1 65 ? 10.141 2.344 14.008 1 87.62 65 THR B O 1
ATOM 1538 N N . SER B 1 66 ? 9.906 1.747 11.875 1 91.06 66 SER B N 1
ATOM 1539 C CA . SER B 1 66 ? 9.227 2.965 11.438 1 91.06 66 SER B CA 1
ATOM 1540 C C . SER B 1 66 ? 10.094 4.195 11.688 1 91.06 66 SER B C 1
ATOM 1542 O O . SER B 1 66 ? 9.578 5.258 12.055 1 91.06 66 SER B O 1
ATOM 1544 N N . ASP B 1 67 ? 11.359 4.031 11.609 1 92.25 67 ASP B N 1
ATOM 1545 C CA . ASP B 1 67 ? 12.266 5.176 11.68 1 92.25 67 ASP B CA 1
ATOM 1546 C C . ASP B 1 67 ? 12.719 5.602 10.281 1 92.25 67 ASP B C 1
ATOM 1548 O O . ASP B 1 67 ? 13.367 6.637 10.125 1 92.25 67 ASP B O 1
ATOM 1552 N N . GLN B 1 68 ? 12.352 4.84 9.328 1 93.31 68 GLN B N 1
ATOM 1553 C CA . GLN B 1 68 ? 12.617 5.172 7.934 1 93.31 68 GLN B CA 1
ATOM 1554 C C . GLN B 1 68 ? 11.367 5 7.078 1 93.31 68 GLN B C 1
ATOM 1556 O O . GLN B 1 68 ? 10.555 4.113 7.332 1 93.31 68 GLN B O 1
ATOM 1561 N N . ILE B 1 69 ? 11.266 5.812 6.055 1 94.56 69 ILE B N 1
ATOM 1562 C CA . ILE B 1 69 ? 10.281 5.66 4.988 1 94.56 69 ILE B CA 1
ATOM 1563 C C . ILE B 1 69 ? 10.961 5.172 3.717 1 94.56 69 ILE B C 1
ATOM 1565 O O . ILE B 1 69 ? 12.039 5.656 3.355 1 94.56 69 ILE B O 1
ATOM 1569 N N . ILE B 1 70 ? 10.391 4.172 3.135 1 93.5 70 ILE B N 1
ATOM 1570 C CA . ILE B 1 70 ? 10.844 3.672 1.84 1 93.5 70 ILE B CA 1
ATOM 1571 C C . ILE B 1 70 ? 9.828 4.047 0.76 1 93.5 70 ILE B C 1
ATOM 1573 O O . ILE B 1 70 ? 8.641 3.756 0.888 1 93.5 70 ILE B O 1
ATOM 1577 N N . SER B 1 71 ? 10.281 4.727 -0.248 1 94.06 71 SER B N 1
ATOM 1578 C CA . SER B 1 71 ? 9.375 5.223 -1.273 1 94.06 71 SER B CA 1
ATOM 1579 C C . SER B 1 71 ? 9.812 4.785 -2.666 1 94.06 71 SER B C 1
ATOM 1581 O O . SER B 1 71 ? 10.961 4.375 -2.859 1 94.06 71 SER B O 1
ATOM 1583 N N . GLY B 1 72 ? 8.898 4.754 -3.539 1 92.19 72 GLY B N 1
ATOM 1584 C CA . GLY B 1 72 ? 9.109 4.496 -4.957 1 92.19 72 GLY B CA 1
ATOM 1585 C C . GLY B 1 72 ? 8.156 5.27 -5.848 1 92.19 72 GLY B C 1
ATOM 1586 O O . GLY B 1 72 ? 7.055 5.625 -5.426 1 92.19 72 GLY B O 1
ATOM 1587 N N . GLY B 1 73 ? 8.617 5.473 -7.129 1 90.81 73 GLY B N 1
ATOM 1588 C CA . GLY B 1 73 ? 7.777 6.254 -8.023 1 90.81 73 GLY B CA 1
ATOM 1589 C C . GLY B 1 73 ? 8.227 6.184 -9.477 1 90.81 73 GLY B C 1
ATOM 1590 O O . GLY B 1 73 ? 8.719 5.148 -9.93 1 90.81 73 GLY B O 1
ATOM 1591 N N . ILE B 1 74 ? 7.922 7.332 -10.117 1 89.75 74 ILE B N 1
ATOM 1592 C CA . ILE B 1 74 ? 8.078 7.344 -11.57 1 89.75 74 ILE B CA 1
ATOM 1593 C C . ILE B 1 74 ? 9.555 7.457 -11.93 1 89.75 74 ILE B C 1
ATOM 1595 O O . ILE B 1 74 ? 9.938 7.254 -13.086 1 89.75 74 ILE B O 1
ATOM 1599 N N . ASP B 1 75 ? 10.43 7.77 -11.062 1 90.5 75 ASP B N 1
ATOM 1600 C CA . ASP B 1 75 ? 11.859 7.855 -11.328 1 90.5 75 ASP B CA 1
ATOM 1601 C C . ASP B 1 75 ? 12.5 6.469 -11.352 1 90.5 75 ASP B C 1
ATOM 1603 O O . ASP B 1 75 ? 13.703 6.34 -11.617 1 90.5 75 ASP B O 1
ATOM 1607 N N . ASN B 1 76 ? 11.773 5.449 -11.008 1 88.56 76 ASN B N 1
ATOM 1608 C CA . ASN B 1 76 ? 12.148 4.043 -11.078 1 88.56 76 ASN B CA 1
ATOM 1609 C C . ASN B 1 76 ? 13.062 3.646 -9.93 1 88.56 76 ASN B C 1
ATOM 1611 O O . ASN B 1 76 ? 13.57 2.523 -9.891 1 88.56 76 ASN B O 1
ATOM 1615 N N . ASP B 1 77 ? 13.273 4.539 -9.078 1 90.25 77 ASP B N 1
ATOM 1616 C CA . ASP B 1 77 ? 14.164 4.277 -7.945 1 90.25 77 ASP B CA 1
ATOM 1617 C C . ASP B 1 77 ? 13.359 4.023 -6.668 1 90.25 77 ASP B C 1
ATOM 1619 O O . ASP B 1 77 ? 12.25 4.531 -6.516 1 90.25 77 ASP B O 1
ATOM 1623 N N . ILE B 1 78 ? 14 3.176 -5.844 1 91.81 78 ILE B N 1
ATOM 1624 C CA . ILE B 1 78 ? 13.516 3.051 -4.473 1 91.81 78 ILE B CA 1
ATOM 1625 C C . ILE B 1 78 ? 14.391 3.889 -3.543 1 91.81 78 ILE B C 1
ATOM 1627 O O . ILE B 1 78 ? 15.617 3.797 -3.582 1 91.81 78 ILE B O 1
ATOM 1631 N N . LYS B 1 79 ? 13.773 4.684 -2.781 1 94.38 79 LYS B N 1
ATOM 1632 C CA . LYS B 1 79 ? 14.492 5.625 -1.929 1 94.38 79 LYS B CA 1
ATOM 1633 C C . LYS B 1 79 ? 14.18 5.387 -0.455 1 94.38 79 LYS B C 1
ATOM 1635 O O . LYS B 1 79 ? 13.031 5.109 -0.099 1 94.38 79 LYS B O 1
ATOM 1640 N N . VAL B 1 80 ? 15.227 5.559 0.367 1 93.75 80 VAL B N 1
ATOM 1641 C CA . VAL B 1 80 ? 15.094 5.398 1.811 1 93.75 80 VAL B CA 1
ATOM 1642 C C . VAL B 1 80 ? 15.328 6.742 2.504 1 93.75 80 VAL B C 1
ATOM 1644 O O . VAL B 1 80 ? 16.375 7.367 2.324 1 93.75 80 VAL B O 1
ATOM 1647 N N . TRP B 1 81 ? 14.352 7.152 3.242 1 95.56 81 TRP B N 1
ATOM 1648 C CA . TRP B 1 81 ? 14.383 8.414 3.967 1 95.56 81 TRP B CA 1
ATOM 1649 C C . TRP B 1 81 ? 14.523 8.18 5.465 1 95.56 81 TRP B C 1
ATOM 1651 O O . TRP B 1 81 ? 13.781 7.391 6.055 1 95.56 81 TRP B O 1
ATOM 1661 N N . ASP B 1 82 ? 15.453 8.828 6.07 1 94.69 82 ASP B N 1
ATOM 1662 C CA . ASP B 1 82 ? 15.609 8.797 7.523 1 94.69 82 ASP B CA 1
ATOM 1663 C C . ASP B 1 82 ? 14.703 9.82 8.195 1 94.69 82 ASP B C 1
ATOM 1665 O O . ASP B 1 82 ? 14.82 11.023 7.938 1 94.69 82 ASP B O 1
ATOM 1669 N N . LEU B 1 83 ? 13.844 9.359 9.055 1 93.5 83 LEU B N 1
ATOM 1670 C CA . LEU B 1 83 ? 12.859 10.242 9.672 1 93.5 83 LEU B CA 1
ATOM 1671 C C . LEU B 1 83 ? 13.516 11.148 10.711 1 93.5 83 LEU B C 1
ATOM 1673 O O . LEU B 1 83 ? 13.078 12.281 10.906 1 93.5 83 LEU B O 1
ATOM 1677 N N . ARG B 1 84 ? 14.445 10.695 11.367 1 92.5 84 ARG B N 1
ATOM 1678 C CA . ARG B 1 84 ? 15.125 11.484 12.383 1 92.5 84 ARG B CA 1
ATOM 1679 C C . ARG B 1 84 ? 15.961 12.594 11.75 1 92.5 84 ARG B C 1
ATOM 1681 O O . ARG B 1 84 ? 15.906 13.75 12.18 1 92.5 84 ARG B O 1
ATOM 1688 N N . GLN B 1 85 ? 16.672 12.297 10.773 1 93.88 85 GLN B N 1
ATOM 1689 C CA . GLN B 1 85 ? 17.547 13.258 10.117 1 93.88 85 GLN B CA 1
ATOM 1690 C C . GLN B 1 85 ? 16.797 14.031 9.039 1 93.88 85 GLN B C 1
ATOM 1692 O O . GLN B 1 85 ? 17.297 15.031 8.516 1 93.88 85 GLN B O 1
ATOM 1697 N N . ASN B 1 86 ? 15.586 13.508 8.664 1 91.75 86 ASN B N 1
ATOM 1698 C CA . ASN B 1 86 ? 14.758 14.125 7.641 1 91.75 86 ASN B CA 1
ATOM 1699 C C . ASN B 1 86 ? 15.508 14.281 6.324 1 91.75 86 ASN B C 1
ATOM 1701 O O . ASN B 1 86 ? 15.523 15.367 5.734 1 91.75 86 ASN B O 1
ATOM 1705 N N . LYS B 1 87 ? 16.078 13.234 5.945 1 93.75 87 LYS B N 1
ATOM 1706 C CA . LYS B 1 87 ? 16.859 13.297 4.707 1 93.75 87 LYS B CA 1
ATOM 1707 C C . LYS B 1 87 ? 16.844 11.961 3.979 1 93.75 87 LYS B C 1
ATOM 1709 O O . LYS B 1 87 ? 16.562 10.922 4.582 1 93.75 87 LYS B O 1
ATOM 1714 N N . LEU B 1 88 ? 17.141 12.023 2.686 1 94.56 88 LEU B N 1
ATOM 1715 C CA . LEU B 1 88 ? 17.359 10.836 1.871 1 94.56 88 LEU B CA 1
ATOM 1716 C C . LEU B 1 88 ? 18.672 10.156 2.229 1 94.56 88 LEU B C 1
ATOM 1718 O O . LEU B 1 88 ? 19.734 10.789 2.213 1 94.56 88 LEU B O 1
ATOM 1722 N N . THR B 1 89 ? 18.656 8.945 2.621 1 92.56 89 THR B N 1
ATOM 1723 C CA . THR B 1 89 ? 19.875 8.289 3.086 1 92.56 89 THR B CA 1
ATOM 1724 C C . THR B 1 89 ? 20.375 7.289 2.051 1 92.56 89 THR B C 1
ATOM 1726 O O . THR B 1 89 ? 21.578 7.023 1.972 1 92.56 89 THR B O 1
ATOM 1729 N N . TYR B 1 90 ? 19.469 6.66 1.326 1 90.19 90 TYR B N 1
ATOM 1730 C CA . TYR B 1 90 ? 19.859 5.605 0.399 1 90.19 90 TYR B CA 1
ATOM 1731 C C . TYR B 1 90 ? 18.938 5.574 -0.815 1 90.19 90 TYR B C 1
ATOM 1733 O O . TYR B 1 90 ? 17.766 5.898 -0.711 1 90.19 90 TYR B O 1
ATOM 1741 N N . THR B 1 91 ? 19.438 5.285 -2.008 1 91.38 91 THR B N 1
ATOM 1742 C CA . THR B 1 91 ? 18.688 5.07 -3.236 1 91.38 91 THR B CA 1
ATOM 1743 C C . THR B 1 91 ? 19.031 3.711 -3.848 1 91.38 91 THR B C 1
ATOM 1745 O O . THR B 1 91 ? 20.203 3.377 -4.02 1 91.38 91 THR B O 1
ATOM 1748 N N . MET B 1 92 ? 17.969 2.957 -4.031 1 85.06 92 MET B N 1
ATOM 1749 C CA . MET B 1 92 ? 18.125 1.663 -4.691 1 85.06 92 MET B CA 1
ATOM 1750 C C . MET B 1 92 ? 17.688 1.731 -6.145 1 85.06 92 MET B C 1
ATOM 1752 O O . MET B 1 92 ? 16.547 2.123 -6.43 1 85.06 92 MET B O 1
ATOM 1756 N N . ARG B 1 93 ? 18.625 1.276 -6.996 1 84.94 93 ARG B N 1
ATOM 1757 C CA . ARG B 1 93 ? 18.328 1.229 -8.422 1 84.94 93 ARG B CA 1
ATOM 1758 C C . ARG B 1 93 ? 18.156 -0.21 -8.898 1 84.94 93 ARG B C 1
ATOM 1760 O O . ARG B 1 93 ? 18.875 -1.108 -8.461 1 84.94 93 ARG B O 1
ATOM 1767 N N . GLY B 1 94 ? 17.047 -0.427 -9.602 1 76.56 94 GLY B N 1
ATOM 1768 C CA . GLY B 1 94 ? 16.828 -1.789 -10.062 1 76.56 94 GLY B CA 1
ATOM 1769 C C . GLY B 1 94 ? 15.664 -1.91 -11.031 1 76.56 94 GLY B C 1
ATOM 1770 O O . GLY B 1 94 ? 15.68 -2.758 -11.93 1 76.56 94 GLY B O 1
ATOM 1771 N N . HIS B 1 95 ? 14.719 -1.15 -10.836 1 82.12 95 HIS B N 1
ATOM 1772 C CA . HIS B 1 95 ? 13.562 -1.199 -11.711 1 82.12 95 HIS B CA 1
ATOM 1773 C C . HIS B 1 95 ? 13.781 -0.361 -12.969 1 82.12 95 HIS B C 1
ATOM 1775 O O . HIS B 1 95 ? 14.508 0.635 -12.93 1 82.12 95 HIS B O 1
ATOM 1781 N N . ALA B 1 96 ? 13.18 -0.754 -14.078 1 82.81 96 ALA B N 1
ATOM 1782 C CA . ALA B 1 96 ? 13.336 -0.047 -15.344 1 82.81 96 ALA B CA 1
ATOM 1783 C C . ALA B 1 96 ? 12.141 0.861 -15.617 1 82.81 96 ALA B C 1
ATOM 1785 O O . ALA B 1 96 ? 12.133 1.609 -16.594 1 82.81 96 ALA B O 1
ATOM 1786 N N . ASP B 1 97 ? 11.195 0.738 -14.75 1 85.62 97 ASP B N 1
ATOM 1787 C CA . ASP B 1 97 ? 9.992 1.56 -14.891 1 85.62 97 ASP B CA 1
ATOM 1788 C C . ASP B 1 97 ? 9.43 1.948 -13.523 1 85.62 97 ASP B C 1
ATOM 1790 O O . ASP B 1 97 ? 10.031 1.645 -12.492 1 85.62 97 ASP B O 1
ATOM 1794 N N . SER B 1 98 ? 8.328 2.646 -13.531 1 86.81 98 SER B N 1
ATOM 1795 C CA . SER B 1 98 ? 7.762 3.26 -12.336 1 86.81 98 SER B CA 1
ATOM 1796 C C . SER B 1 98 ? 7.488 2.217 -11.258 1 86.81 98 SER B C 1
ATOM 1798 O O . SER B 1 98 ? 6.848 1.197 -11.523 1 86.81 98 SER B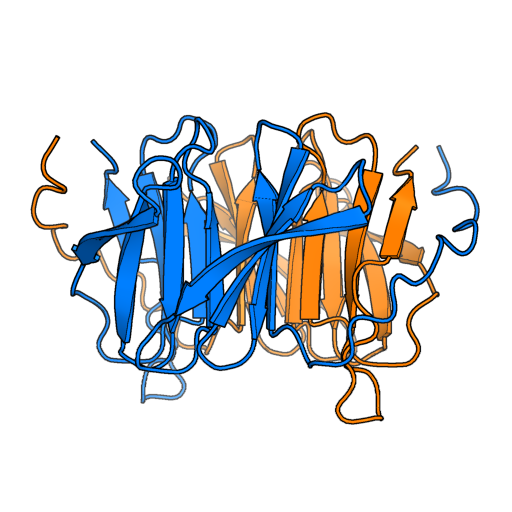 O 1
ATOM 1800 N N . VAL B 1 99 ? 8.008 2.463 -10.086 1 87.88 99 VAL B N 1
ATOM 1801 C CA . VAL B 1 99 ? 7.711 1.619 -8.93 1 87.88 99 VAL B CA 1
ATOM 1802 C C . VAL B 1 99 ? 6.32 1.946 -8.391 1 87.88 99 VAL B C 1
ATOM 1804 O O . VAL B 1 99 ? 6.062 3.074 -7.965 1 87.88 99 VAL B O 1
ATOM 1807 N N . THR B 1 100 ? 5.391 0.976 -8.352 1 86.06 100 THR B N 1
ATOM 1808 C CA . THR B 1 100 ? 3.996 1.236 -8.016 1 86.06 100 THR B CA 1
ATOM 1809 C C . THR B 1 100 ? 3.613 0.532 -6.715 1 86.06 100 THR B C 1
ATOM 1811 O O . THR B 1 100 ? 2.553 0.799 -6.148 1 86.06 100 THR B O 1
ATOM 1814 N N . GLY B 1 101 ? 4.438 -0.295 -6.219 1 87.62 101 GLY B N 1
ATOM 1815 C CA . GLY B 1 101 ? 4.164 -1.025 -4.988 1 87.62 101 GLY B CA 1
ATOM 1816 C C . GLY B 1 101 ? 5.414 -1.32 -4.18 1 87.62 101 GLY B C 1
ATOM 1817 O O . GLY B 1 101 ? 6.465 -1.638 -4.742 1 87.62 101 GLY B O 1
ATOM 1818 N N . LEU B 1 102 ? 5.293 -1.156 -2.893 1 90.69 102 LEU B N 1
ATOM 1819 C CA . LEU B 1 102 ? 6.34 -1.454 -1.92 1 90.69 102 LEU B CA 1
ATOM 1820 C C . LEU B 1 102 ? 5.75 -2.1 -0.67 1 90.69 102 LEU B C 1
ATOM 1822 O O . LEU B 1 102 ? 4.711 -1.66 -0.169 1 90.69 102 LEU B O 1
ATOM 1826 N N . SER B 1 103 ? 6.375 -3.129 -0.253 1 91.19 103 SER B N 1
ATOM 1827 C CA . SER B 1 103 ? 5.953 -3.742 1.002 1 91.19 103 SER B CA 1
ATOM 1828 C C . SER B 1 103 ? 7.121 -4.426 1.706 1 91.19 103 SER B C 1
ATOM 1830 O O . SER B 1 103 ? 7.809 -5.258 1.112 1 91.19 103 SER B O 1
ATOM 1832 N N . LEU B 1 104 ? 7.316 -4.035 2.914 1 89.38 104 LEU B N 1
ATOM 1833 C CA . LEU B 1 104 ? 8.352 -4.672 3.723 1 89.38 104 LEU B CA 1
ATOM 1834 C C . LEU B 1 104 ? 7.789 -5.871 4.48 1 89.38 104 LEU B C 1
ATOM 1836 O O . LEU B 1 104 ? 6.664 -5.816 4.984 1 89.38 104 LEU B O 1
ATOM 1840 N N . SER B 1 105 ? 8.648 -6.836 4.586 1 86 105 SER B N 1
ATOM 1841 C CA . SER B 1 105 ? 8.227 -7.996 5.367 1 86 105 SER B CA 1
ATOM 1842 C C . SER B 1 105 ? 8.023 -7.629 6.832 1 86 105 SER B C 1
ATOM 1844 O O . SER B 1 105 ? 8.547 -6.617 7.305 1 86 105 SER B O 1
ATOM 1846 N N . SER B 1 106 ? 7.203 -8.414 7.531 1 78.62 106 SER B N 1
ATOM 1847 C CA . SER B 1 106 ? 6.852 -8.117 8.914 1 78.62 106 SER B CA 1
ATOM 1848 C C . SER B 1 106 ? 8.094 -8.039 9.797 1 78.62 106 SER B C 1
ATOM 1850 O O . SER B 1 106 ? 8.141 -7.246 10.742 1 78.62 106 SER B O 1
ATOM 1852 N N . GLU B 1 107 ? 9.086 -8.828 9.5 1 77.56 107 GLU B N 1
ATOM 1853 C CA . GLU B 1 107 ? 10.297 -8.852 10.312 1 77.56 107 GLU B CA 1
ATOM 1854 C C . GLU B 1 107 ? 11.359 -7.914 9.75 1 77.56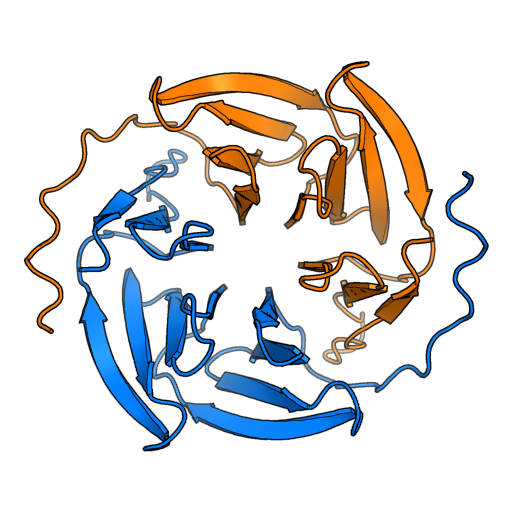 107 GLU B C 1
ATOM 1856 O O . GLU B 1 107 ? 12.461 -7.82 10.289 1 77.56 107 GLU B O 1
ATOM 1861 N N . GLY B 1 108 ? 10.969 -7.301 8.695 1 82.75 108 GLY B N 1
ATOM 1862 C CA . GLY B 1 108 ? 11.883 -6.336 8.109 1 82.75 108 GLY B CA 1
ATOM 1863 C C . GLY B 1 108 ? 13.055 -6.98 7.398 1 82.75 108 GLY B C 1
ATOM 1864 O O . GLY B 1 108 ? 14.078 -6.336 7.168 1 82.75 108 GLY B O 1
ATOM 1865 N N . SER B 1 109 ? 12.977 -8.227 6.996 1 83.44 109 SER B N 1
ATOM 1866 C CA . SER B 1 109 ? 14.094 -8.977 6.441 1 83.44 109 SER B CA 1
ATOM 1867 C C . SER B 1 109 ? 14.211 -8.766 4.934 1 83.44 109 SER B C 1
ATOM 1869 O O . SER B 1 109 ? 15.289 -8.914 4.359 1 83.44 109 SER B O 1
ATOM 1871 N N . TYR B 1 110 ? 13.156 -8.438 4.242 1 85.12 110 TYR B N 1
ATOM 1872 C CA . TYR B 1 110 ? 13.219 -8.188 2.807 1 85.12 110 TYR B CA 1
ATOM 1873 C C . TYR B 1 110 ? 12.125 -7.223 2.377 1 85.12 110 TYR B C 1
ATOM 1875 O O . TYR B 1 110 ? 11.125 -7.059 3.078 1 85.12 110 TYR B O 1
ATOM 1883 N N . LEU B 1 111 ? 12.367 -6.559 1.291 1 88.31 111 LEU B N 1
ATOM 1884 C CA . LEU B 1 111 ? 11.453 -5.625 0.64 1 88.31 111 LEU B CA 1
ATOM 1885 C C . LEU B 1 111 ? 10.984 -6.172 -0.702 1 88.31 111 LEU B C 1
ATOM 1887 O O . LEU B 1 111 ? 11.797 -6.578 -1.533 1 88.31 111 LEU B O 1
ATOM 1891 N N . LEU B 1 112 ? 9.68 -6.25 -0.811 1 86.62 112 LEU B N 1
ATOM 1892 C CA . LEU B 1 112 ? 9.102 -6.578 -2.109 1 86.62 112 LEU B CA 1
ATOM 1893 C C . LEU B 1 112 ? 8.703 -5.312 -2.857 1 86.62 112 LEU B C 1
ATOM 1895 O O . LEU B 1 112 ? 8.109 -4.398 -2.271 1 86.62 112 LEU B O 1
ATOM 1899 N N . SER B 1 113 ? 9.117 -5.219 -4.047 1 86.19 113 SER B N 1
ATOM 1900 C CA . SER B 1 113 ? 8.758 -4.094 -4.902 1 86.19 113 SER B CA 1
ATOM 1901 C C . SER B 1 113 ? 8.227 -4.57 -6.254 1 86.19 113 SER B C 1
ATOM 1903 O O . SER B 1 113 ? 8.641 -5.621 -6.75 1 86.19 113 SER B O 1
ATOM 1905 N N . ASN B 1 114 ? 7.293 -3.82 -6.766 1 82.44 114 ASN B N 1
ATOM 1906 C CA . ASN B 1 114 ? 6.812 -4.059 -8.125 1 82.44 114 ASN B CA 1
ATOM 1907 C C . ASN B 1 114 ? 6.836 -2.779 -8.961 1 82.44 114 ASN B C 1
ATOM 1909 O O . ASN B 1 114 ? 6.727 -1.678 -8.414 1 82.44 114 ASN B O 1
ATOM 1913 N N . ALA B 1 115 ? 7.113 -2.893 -10.227 1 81.12 115 ALA B N 1
ATOM 1914 C CA . ALA B 1 115 ? 7.188 -1.751 -11.133 1 81.12 115 ALA B CA 1
ATOM 1915 C C . ALA B 1 115 ? 6.355 -1.997 -12.391 1 81.12 115 ALA B C 1
ATOM 1917 O O . ALA B 1 115 ? 6.051 -3.145 -12.719 1 81.12 115 ALA B O 1
ATOM 1918 N N . MET B 1 116 ? 5.957 -0.777 -13.023 1 75.44 116 MET B N 1
ATOM 1919 C CA . MET B 1 116 ? 5.281 -0.851 -14.312 1 75.44 116 MET B CA 1
ATOM 1920 C C . MET B 1 116 ? 6.234 -1.328 -15.398 1 75.44 116 MET B C 1
ATOM 1922 O O . MET B 1 116 ? 7.441 -1.085 -15.328 1 75.44 116 MET B O 1
ATOM 1926 N N . ASP B 1 117 ? 6.07 -2.453 -16.047 1 62.12 117 ASP B N 1
ATOM 1927 C CA . ASP B 1 117 ? 6.938 -2.773 -17.172 1 62.12 117 ASP B CA 1
ATOM 1928 C C . ASP B 1 117 ? 6.363 -2.238 -18.469 1 62.12 117 ASP B C 1
ATOM 1930 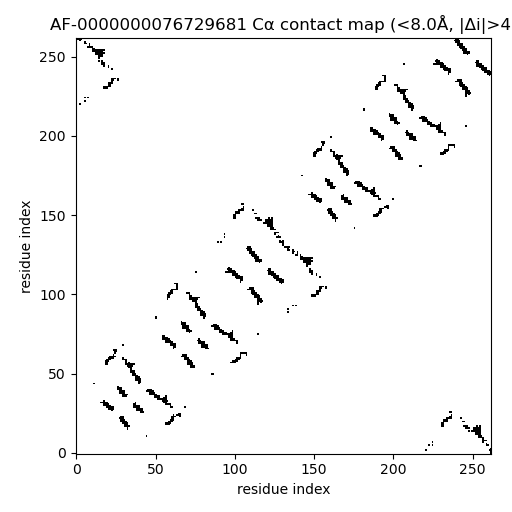O O . ASP B 1 117 ? 5.145 -2.107 -18.609 1 62.12 117 ASP B O 1
ATOM 1934 N N . ASN B 1 118 ? 7.242 -1.495 -19.188 1 55.56 118 ASN B N 1
ATOM 1935 C CA . ASN B 1 118 ? 6.863 -0.945 -20.484 1 55.56 118 ASN B CA 1
ATOM 1936 C C . ASN B 1 118 ? 5.914 -1.878 -21.219 1 55.56 118 ASN B C 1
ATOM 1938 O O . ASN B 1 118 ? 5.199 -1.446 -22.125 1 55.56 118 ASN B O 1
ATOM 1942 N N . THR B 1 119 ? 6.336 -3.084 -21.125 1 50.88 119 THR B N 1
ATOM 1943 C CA . THR B 1 119 ? 5.43 -3.992 -21.828 1 50.88 119 THR B CA 1
ATOM 1944 C C . THR B 1 119 ? 4.266 -4.387 -20.922 1 50.88 119 THR B C 1
ATOM 1946 O O . THR B 1 119 ? 4.375 -4.336 -19.688 1 50.88 119 THR B O 1
ATOM 1949 N N . GLU B 1 120 ? 3.055 -4.008 -21.344 1 49.44 120 GLU B N 1
ATOM 1950 C CA . GLU B 1 120 ? 1.816 -4.34 -20.641 1 49.44 120 GLU B CA 1
ATOM 1951 C C . GLU B 1 120 ? 2.061 -5.371 -19.547 1 49.44 120 GLU B C 1
ATOM 1953 O O . GLU B 1 120 ? 1.114 -5.934 -18.984 1 49.44 120 GLU B O 1
ATOM 1958 N N . SER B 1 121 ? 3.432 -5.668 -19.375 1 48.53 121 SER B N 1
ATOM 1959 C CA . SER B 1 121 ? 3.729 -6.715 -18.406 1 48.53 121 SER B CA 1
ATOM 1960 C C . SER B 1 121 ? 4.348 -6.129 -17.141 1 48.53 121 SER B C 1
ATOM 1962 O O . SER B 1 121 ? 5.203 -5.242 -17.219 1 48.53 121 SER B O 1
ATOM 1964 N N . SER B 1 122 ? 3.74 -5.918 -16.172 1 48.56 122 SER B N 1
ATOM 1965 C CA . SER B 1 122 ? 4.305 -5.527 -14.883 1 48.56 122 SER B CA 1
ATOM 1966 C C . SER B 1 122 ? 5.352 -6.531 -14.414 1 48.56 122 SER B C 1
ATOM 1968 O O . SER B 1 122 ? 5.16 -7.742 -14.539 1 48.56 122 SER B O 1
ATOM 1970 N N . GLU B 1 123 ? 6.633 -6.289 -14.688 1 51.81 123 GLU B N 1
ATOM 1971 C CA . GLU B 1 123 ? 7.668 -7.078 -14.031 1 51.81 123 GLU B CA 1
ATOM 1972 C C . GLU B 1 123 ? 7.473 -7.102 -12.516 1 51.81 123 GLU B C 1
ATOM 1974 O O . GLU B 1 123 ? 7.387 -6.047 -11.883 1 51.81 123 GLU B O 1
ATOM 1979 N N . MET B 1 124 ? 6.785 -8.164 -12.094 1 54.31 124 MET B N 1
ATOM 1980 C CA . MET B 1 124 ? 6.383 -8.258 -10.695 1 54.31 124 MET B CA 1
ATOM 1981 C C . MET B 1 124 ? 7.52 -7.832 -9.773 1 54.31 124 MET B C 1
ATOM 1983 O O . MET B 1 124 ? 8.633 -7.582 -10.227 1 54.31 124 MET B O 1
ATOM 1987 N N . LEU B 1 125 ? 7.578 -8.602 -8.641 1 59.03 125 LEU B N 1
ATOM 1988 C CA . LEU B 1 125 ? 8.125 -8.438 -7.297 1 59.03 125 LEU B CA 1
ATOM 1989 C C . LEU B 1 125 ? 9.648 -8.586 -7.312 1 59.03 125 LEU B C 1
ATOM 1991 O O . LEU B 1 125 ? 10.188 -9.461 -7.996 1 59.03 125 LEU B O 1
ATOM 1995 N N . MET B 1 126 ? 10.266 -7.422 -7.133 1 63.25 126 MET B N 1
ATOM 1996 C CA . MET B 1 126 ? 11.664 -7.52 -6.73 1 63.25 126 MET B CA 1
ATOM 1997 C C . MET B 1 126 ? 11.789 -7.598 -5.215 1 63.25 126 MET B C 1
ATOM 1999 O O . MET B 1 126 ? 11.086 -6.891 -4.488 1 63.25 126 MET B O 1
ATOM 2003 N N . VAL B 1 127 ? 12.328 -8.766 -4.75 1 60.59 127 VAL B N 1
ATOM 2004 C CA . VAL B 1 127 ? 12.617 -8.891 -3.326 1 60.59 127 VAL B CA 1
ATOM 2005 C C . VAL B 1 127 ? 14.039 -8.422 -3.047 1 60.59 127 VAL B C 1
ATOM 2007 O O . VAL B 1 127 ? 14.992 -8.875 -3.686 1 60.59 127 VAL B O 1
ATOM 2010 N N . THR B 1 128 ? 14.062 -7.262 -2.412 1 64.88 128 THR B N 1
ATOM 2011 C CA . THR B 1 128 ? 15.359 -6.781 -1.952 1 64.88 128 THR B CA 1
ATOM 2012 C C . THR B 1 128 ? 15.539 -7.062 -0.463 1 64.88 128 THR B C 1
ATOM 2014 O O . THR B 1 128 ? 14.641 -6.809 0.337 1 64.88 128 THR B O 1
ATOM 2017 N N . ARG B 1 129 ? 16.641 -7.895 -0.163 1 62.91 129 ARG B N 1
ATOM 2018 C CA . ARG B 1 129 ? 16.953 -8.117 1.248 1 62.91 129 ARG B CA 1
ATOM 2019 C C . ARG B 1 129 ? 17.359 -6.812 1.933 1 62.91 129 ARG B C 1
ATOM 2021 O O . ARG B 1 129 ? 18.125 -6.031 1.378 1 62.91 129 ARG B O 1
ATOM 2028 N N . TRP B 1 130 ? 16.516 -6.426 2.916 1 60.19 130 TRP B N 1
ATOM 2029 C CA . TRP B 1 130 ? 16.703 -5.223 3.715 1 60.19 130 TRP B CA 1
ATOM 2030 C C . TRP B 1 130 ? 17.688 -5.477 4.859 1 60.19 130 TRP B C 1
ATOM 2032 O O . TRP B 1 130 ? 17.484 -6.391 5.664 1 60.19 130 TRP B O 1
ATOM 2042 N N . GLU B 1 131 ? 18.938 -5.695 4.648 1 53.81 131 GLU B N 1
ATOM 2043 C CA . GLU B 1 131 ? 19.906 -5.883 5.723 1 53.81 131 GLU B CA 1
ATOM 2044 C C . GLU B 1 131 ? 20.328 -4.547 6.324 1 53.81 131 GLU B C 1
ATOM 2046 O O . GLU B 1 131 ? 20.391 -3.535 5.621 1 53.81 131 GLU B O 1
#

Organism: Chelonia mydas (NCBI:txid8469)

=== Feature glossary ===
The record interleaves many kinds of information about one protein. Here is each kind framed as the question it answers.

Q: What are the backbone torsion angles?
A: φ (phi) and ψ (psi) are the two rotatable backbone dihedrals per residue: φ is the C(i-1)–N–Cα–C torsion, ψ is the N–Cα–C–N(i+1) torsion, both in degrees on (−180°, 180°]. α-helical residues cluster near (−60°, −45°); β-strand residues near (−120°, +130°). A Ramachandran plot is simply a scatter of (φ, ψ) for every residue.

Q: What is the amino-acid chain?
A: This is the polypeptide sequence — one letter per residue, N-terminus first. Length ranges from a few dozen residue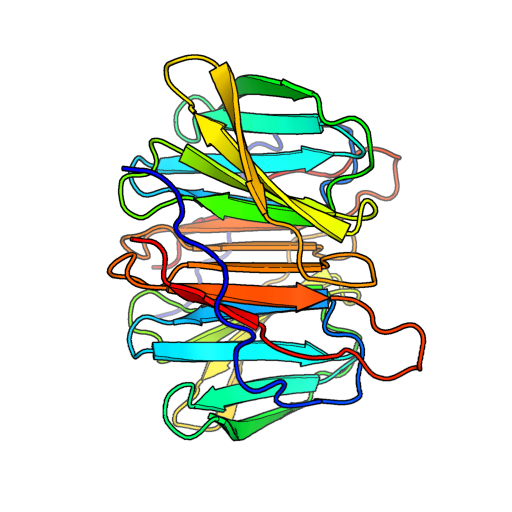s for small domains to over a thousand for large multi-domain proteins.

Q: How mobile is each atom in the crystal?
A: For experimental (PDB) structures, the B-factor (temperature factor) quantifies the positional spread of each atom in the crystal — a combination of thermal vibration and static disorder — in units of Å². High B-factors mark flexible loops or poorly resolved regions; low B-factors mark the rigid, well-ordered core.

Q: Are the domains correctly placed relative to each other?
A: Predicted Aligned Error (PAE) is an AlphaFold confidence matrix: entry (i, j) is the expected error in the position of residue j, in ångströms, when the prediction is superimposed on the true structure at residue i. Low PAE within a block of residues means that block is internally rigid and well-predicted; high PAE between two blocks means their relative placement is uncertain even if each block individually is confident.

Q: How confident is the AlphaFold model at each residue?
A: pLDDT is the predicted lDDT-Cα score: AlphaFold's confidence that the local environment of each residue (all inter-atomic distances within 15 Å) is correctly placed. It is a per-residue number between 0 and 100, with higher meaning more reliable.

Q: What family and function is it annotated with?
A: Functional annotations link the protein to curated databases. InterPro entries identify conserved domains and families by matching the sequence against member-database signatures (Pfam, PROSITE, CDD, …). Gene Ontology (GO) terms describe molecular function, biological process, and cellular component in a controlled vocabulary. CATH places the structure in a hierarchical fold classification (Class/Architecture/Topology/Homologous-superfamily). The organism is the source species.

Q: How big and how compact is the whole molecule?
A: Three whole-structure scalars: the radius of gyration (RMS distance of Cα from centroid, in Å), the count of Cα–Cα contacts (pairs closer than 8 Å and separated by more than four residues in sequence — i.e. tertiary, not local, contacts), and the bounding-box dimensions. Together they distinguish compact globular folds from extended fibres or disordered chains.

Q: What known structures does this most resemble?
A: The Foldseek neighbor list gives the closest experimentally determined structures in the PDB, ranked by structural alignment. TM-score near 1 means near-identical fold; near 0.3 means only rough topology match. This is how one finds what a novel AlphaFold prediction most resembles in the solved-structure universe.

Q: Which residues are buried vs exposed?
A: SASA measures how much of the protein is reachable by solvent. It is computed by rolling a water-sized probe over the atomic surface and summing the exposed area (Å²). Per-residue SASA distinguishes core (buried, low SASA) from surface (exposed, high SASA) residues; total SASA is a whole-molecule size measure.

Q: Which residues are in helices, strands, or loops?
A: Eight-state secondary structure (DSSP): H is the canonical α-helix, G the tighter 3₁₀-helix, I the wider π-helix; E/B are β-structure, T and S are turns and bends, and '-' is everything else. DSSP derives these from the pattern of main-chain N–H···O=C hydrogen bonds, not from the sequence.

Q: Where is each backbone atom in 3D?
A: Structure coordinates are given as an mmCIF _atom_site loop: one row per atom with element, residue name, chain id, sequence number, and x/y/z position in Å. Only the four main-chain atoms per residue are included here; side chains are omitted to keep the record compact.

Q: What if only a Cα trace is available?
A: Three-state secondary structure (P-SEA) collapses the eight DSSP classes into helix (a), strand (b), and coil (c). P-SEA assigns these from Cα geometry alone — distances and angles — without requiring backbone oxygens, so it works on any Cα trace.

Q: What do the rendered images show?
A: The six renders are orthographic views along the three Cartesian axes in both directions. Representation (cartoon, sticks, or surface) and color scheme (sequence-rainbow or by-chain) vary across proteins so the training set covers all the common visualization conventions.

Q: What does the local fold look like, residue by residue?
A: Foldseek's 3Di representation compresses backbone geometry into a per-residue letter drawn from a learned twenty-state alphabet. It captures the tertiary interaction pattern around each residue — which residues are packed against it in space, regardless of where they are in sequence.

Q: What do the diagnostic plots show?
A: The contact map is a binary N×N matrix image: pixel (i, j) is dark where Cα_i and Cα_j are within 8 Å and |i−j|>4. Because the |i−j|>4 filter removes local helical contacts, off-diagonal stripes parallel to the main diagonal indicate parallel β-sheets; stripes perpendicular to it indicate antiparallel β-sheets. The Ramachandran plot scatters every residue's (φ, ψ) pair against the sterically allowed regions. The PAE heatmap renders the predicted-aligned-error matrix.